Protein AF-G0NXK2-F1 (afdb_monomer)

Secondary structure (DSSP, 8-state):
----------------SSHHHHHHHHHHHHHHHHHHHHHHHHHHHHHHHHHHHHHHHHHHHHHHHHHHHHHHHHHHHHHHHHHHHHHHHHHHHHHHHHHHHHHHHHHHHHHHHHHHHHHHHHHHHHHHHHHHHHHHHHTHHHHHHHHHHHHHHHHHHHHHHHHHHHHHHHHHHHHHHT-HHHHHHHHHHHHHHHHHHHHHHHHHHHHHHHHHHHS---S-S--TT---HHHHHH-HHHHHHHHSS----TTTT----HHHHHHHHHHHHHHHHHHHTT-PPPP-----STTSS--S--------SHHHHHHHHHHHHHHHHHHHHHHHHHHHHHHHHHS-----HHHHHHHHHHH--

Sequence (357 aa):
MPPTENPNAPNRLNTGAPVTRQKEVENETKKIEAQLANMKSEHIRVAEEERRKTLGEETKHAHSRAEYQDQLARKRNEEELAMKARMQKESLRKQEESVKKQELLRKQTIEHELALKHKYELEKIEAETKARAKAARENRGVNLEQMKLHEEENRKTVIEKIKTSGELIGSGINQFLSDKTKIAAAVGGLTALAVGWYTAKRGTGLTARYIGARLGKSSLVRETSRITPLEVAKHPIKTFQMMTRQKKDPLAGVILSPALERRLRDIAITTSNTKRNNGLFRNVMLYGPPGAGKKKPVLLQKGTHELRCLREYLMLALEAIMHNHREMMVNYVKTVREQPRQIPQSSIDSAMERANT

Foldseek 3Di:
DDDDDDDDDDDDDDDPPPPPVVVVVVVVVVVVVVVVVVVVVVVVVVVVVVVVVVVVVVVVVVVVVVVVVVVVVVVVVVVVVVVVVVVVVVVVVVVVVVVVVVVVVVVVVVVVVVVVVVVVVVVVVVVVVVVVVVVCVVCVVVVVVVVVVVVVVVVVVVVVVCVVVVVVVVVVVVVCVVDPVNVVVVVVVVVCVVVVVVCVVPVVVVVVVVVVVVVDDDPPDCPVPDDDPVVCVVCVPVVVVVVPDDDDDPCPPPDDDPVVVVVVVVLVVVVVVCVVVVHDHDQDDDDDDPPNPRPDRPDPDDDDPPVVVVVVVVVVVVVVVVVVVVVVVVVVVVVCVVDVPPPDVVNVVVVVVVVVD

InterPro domains:
  IPR021911 ATPase family AAA domain-containing protein 3, N-terminal [PF12037] (20-222)

Radius of gyration: 65.06 Å; Cα contacts (8 Å, |Δi|>4): 33; chains: 1; bounding box: 120×77×195 Å

Organism: Caenorhabditis brenneri (NCBI:txid135651)

pLDDT: mean 77.83, std 16.38, range [31.47, 97.56]

Solvent-accessible surface area (backbone atoms only — not comparable to full-atom values): 20915 Å² total; per-residue (Å²): 131,84,84,81,89,86,88,83,85,82,90,86,85,94,75,95,78,71,65,66,66,56,54,49,53,52,52,49,50,51,49,51,50,51,51,51,51,52,52,50,53,50,51,51,51,53,53,50,51,50,50,51,52,52,51,53,51,51,51,50,52,50,47,54,52,50,53,50,51,51,54,51,51,51,51,52,52,50,50,52,51,51,50,51,51,50,54,50,51,53,51,49,52,53,48,53,51,51,50,52,52,52,51,50,51,52,49,52,51,51,52,50,52,50,52,50,50,52,52,53,52,49,53,50,50,51,52,49,50,52,49,50,55,50,50,54,61,72,44,44,63,60,51,51,51,51,51,50,53,51,51,54,49,50,52,51,53,51,51,48,52,49,50,56,50,49,50,55,48,49,53,49,48,52,59,41,71,73,32,68,68,55,46,52,50,49,54,50,49,54,51,51,49,53,51,50,51,52,46,53,74,59,42,53,65,54,52,53,48,53,52,52,62,72,70,68,66,82,83,87,62,87,67,87,81,66,90,45,74,72,52,44,72,75,37,52,67,63,48,50,58,58,69,70,49,78,84,71,66,92,60,73,88,63,93,64,58,75,70,58,45,51,53,53,50,51,52,51,51,50,52,51,49,31,59,75,70,68,51,82,78,75,86,62,86,83,83,77,66,93,85,75,78,70,87,65,88,60,72,71,70,90,77,65,67,66,68,43,51,54,50,51,53,54,47,51,52,51,49,51,53,52,47,54,54,49,50,52,51,51,50,54,52,48,54,48,63,77,51,59,81,78,74,56,65,69,63,53,51,55,50,52,55,63,70,76,105

Mean predicted aligned error: 21.79 Å

Structure (mmCIF, N/CA/C/O backbone):
data_AF-G0NXK2-F1
#
_entry.id   AF-G0NXK2-F1
#
loop_
_atom_site.group_PDB
_atom_site.id
_atom_site.type_symbol
_atom_site.label_atom_id
_atom_site.label_alt_id
_atom_site.label_comp_id
_atom_site.label_asym_id
_atom_site.label_entity_id
_atom_site.label_seq_id
_atom_site.pdbx_PDB_ins_code
_atom_site.Cartn_x
_atom_site.Cartn_y
_atom_site.Cartn_z
_atom_site.occupancy
_atom_site.B_iso_or_equiv
_atom_site.auth_seq_id
_atom_site.auth_comp_id
_atom_site.auth_asym_id
_atom_site.auth_atom_id
_atom_site.pdbx_PDB_model_num
ATOM 1 N N . MET A 1 1 ? 40.949 51.237 -106.654 1.00 37.03 1 MET A N 1
ATOM 2 C CA . MET A 1 1 ? 41.827 52.080 -107.490 1.00 37.03 1 MET A CA 1
ATOM 3 C C . MET A 1 1 ? 42.396 51.205 -108.595 1.00 37.03 1 MET A C 1
ATOM 5 O O . MET A 1 1 ? 42.866 50.122 -108.262 1.00 37.03 1 MET A O 1
ATOM 9 N N . PRO A 1 2 ? 42.295 51.615 -109.870 1.00 52.56 2 PRO A N 1
ATOM 10 C CA . PRO A 1 2 ? 43.088 51.030 -110.951 1.00 52.56 2 PRO A CA 1
ATOM 11 C C . PRO A 1 2 ? 44.573 51.392 -110.734 1.00 52.56 2 PRO A C 1
ATOM 13 O O . PRO A 1 2 ? 44.875 52.228 -109.877 1.00 52.56 2 PRO A O 1
ATOM 16 N N . PRO A 1 3 ? 45.500 50.752 -111.457 1.00 44.62 3 PRO A N 1
ATOM 17 C CA . PRO A 1 3 ? 46.064 51.440 -112.627 1.00 44.62 3 PRO A CA 1
ATOM 18 C C . PRO A 1 3 ? 46.175 50.485 -113.833 1.00 44.62 3 PRO A C 1
ATOM 20 O O . PRO A 1 3 ? 46.651 49.363 -113.708 1.00 44.62 3 PRO A O 1
ATOM 23 N N . THR A 1 4 ? 45.497 50.775 -114.946 1.00 37.34 4 THR A N 1
ATOM 24 C CA . THR A 1 4 ? 46.027 51.460 -116.149 1.00 37.34 4 THR A CA 1
ATOM 25 C C . THR A 1 4 ? 47.187 50.736 -116.841 1.00 37.34 4 THR A C 1
ATOM 27 O O . THR A 1 4 ? 48.336 50.820 -116.418 1.00 37.34 4 THR A O 1
ATOM 30 N N . GLU A 1 5 ? 46.819 50.045 -117.923 1.00 31.47 5 GLU A N 1
ATOM 31 C CA . GLU A 1 5 ? 47.413 50.089 -119.270 1.00 31.47 5 GLU A CA 1
ATOM 32 C C . GLU A 1 5 ? 48.832 50.662 -119.441 1.00 31.47 5 GLU A C 1
ATOM 34 O O . GLU A 1 5 ? 49.079 51.839 -119.189 1.00 31.47 5 GLU A O 1
ATOM 39 N N . ASN A 1 6 ? 49.704 49.867 -120.073 1.00 36.47 6 ASN A N 1
ATOM 40 C CA . ASN A 1 6 ? 50.589 50.348 -121.139 1.00 36.47 6 ASN A CA 1
ATOM 41 C C . ASN A 1 6 ? 50.958 49.178 -122.087 1.00 36.47 6 ASN A C 1
ATOM 43 O O . ASN A 1 6 ? 51.471 48.164 -121.604 1.00 36.47 6 ASN A O 1
ATOM 47 N N . PRO A 1 7 ? 50.675 49.266 -123.403 1.00 52.91 7 PRO A N 1
ATOM 48 C CA . PRO A 1 7 ? 50.921 48.199 -124.369 1.00 52.91 7 PRO A CA 1
ATOM 49 C C . PRO A 1 7 ? 52.250 48.392 -125.114 1.00 52.91 7 PRO A C 1
ATOM 51 O O . PRO A 1 7 ? 52.660 49.515 -125.379 1.00 52.91 7 PRO A O 1
ATOM 54 N N . ASN A 1 8 ? 52.887 47.297 -125.539 1.00 38.41 8 ASN A N 1
ATOM 55 C CA . ASN A 1 8 ? 53.615 47.259 -126.814 1.00 38.41 8 ASN A CA 1
ATOM 56 C C . ASN A 1 8 ? 54.016 45.825 -127.188 1.00 38.41 8 ASN A C 1
ATOM 58 O O . ASN A 1 8 ? 54.796 45.171 -126.501 1.00 38.41 8 ASN A O 1
ATOM 62 N N . ALA A 1 9 ? 53.477 45.356 -128.314 1.00 35.53 9 ALA A N 1
ATOM 63 C CA . ALA A 1 9 ? 54.001 44.227 -129.079 1.00 35.53 9 ALA A CA 1
ATOM 64 C C . ALA A 1 9 ? 55.231 44.704 -129.896 1.00 35.53 9 ALA A C 1
ATOM 66 O O . ALA A 1 9 ? 55.349 45.908 -130.131 1.00 35.53 9 ALA A O 1
ATOM 67 N N . PRO A 1 10 ? 56.131 43.817 -130.374 1.00 46.50 10 PRO A N 1
ATOM 68 C CA . PRO A 1 10 ? 55.784 43.021 -131.556 1.00 46.50 10 PRO A CA 1
ATOM 69 C C . PRO A 1 10 ? 56.353 41.585 -131.601 1.00 46.50 10 PRO A C 1
ATOM 71 O O . PRO A 1 10 ? 57.493 41.315 -131.247 1.00 46.50 10 PRO A O 1
ATOM 74 N N . ASN A 1 11 ? 55.524 40.683 -132.137 1.00 39.97 11 ASN A N 1
ATOM 75 C CA . ASN A 1 11 ? 55.835 39.651 -133.137 1.00 39.97 11 ASN A CA 1
ATOM 76 C C . ASN A 1 11 ? 57.282 39.117 -133.241 1.00 39.97 11 ASN A C 1
ATOM 78 O O . ASN A 1 11 ? 58.142 39.821 -133.766 1.00 39.97 11 ASN A O 1
ATOM 82 N N . ARG A 1 12 ? 57.468 37.799 -133.027 1.00 33.06 12 ARG A N 1
ATOM 83 C CA . ARG A 1 12 ? 57.788 36.812 -134.094 1.00 33.06 12 ARG A CA 1
ATOM 84 C C . ARG A 1 12 ? 58.209 35.428 -133.553 1.00 33.06 12 ARG A C 1
ATOM 86 O O . ARG A 1 12 ? 58.894 35.328 -132.548 1.00 33.06 12 ARG A O 1
ATOM 93 N N . LEU A 1 13 ? 57.894 34.412 -134.369 1.00 38.69 13 LEU A N 1
ATOM 94 C CA . LEU A 1 13 ? 58.573 33.111 -134.547 1.00 38.69 13 LEU A CA 1
ATOM 95 C C . LEU A 1 13 ? 58.092 31.885 -133.740 1.00 38.69 13 LEU A C 1
ATOM 97 O O . LEU A 1 13 ? 58.603 31.491 -132.702 1.00 38.69 13 LEU A O 1
ATOM 101 N N . ASN A 1 14 ? 57.126 31.234 -134.386 1.00 46.28 14 ASN A N 1
ATOM 102 C CA . ASN A 1 14 ? 56.832 29.806 -134.486 1.00 46.28 14 ASN A CA 1
ATOM 103 C C . ASN A 1 14 ? 58.011 28.826 -134.206 1.00 46.28 14 ASN A C 1
ATOM 105 O O . ASN A 1 14 ? 58.932 28.747 -135.014 1.00 46.28 14 ASN A O 1
ATOM 109 N N . THR A 1 15 ? 57.923 28.020 -133.134 1.00 43.69 15 THR A N 1
ATOM 110 C CA . THR A 1 15 ? 58.576 26.690 -132.972 1.00 43.69 15 THR A CA 1
ATOM 111 C C . THR A 1 15 ? 57.743 25.781 -132.038 1.00 43.69 15 THR A C 1
ATOM 113 O O . THR A 1 15 ? 58.045 25.573 -130.866 1.00 43.69 15 THR A O 1
ATOM 116 N N . GLY A 1 16 ? 56.630 25.237 -132.537 1.00 45.00 16 GLY A N 1
ATOM 117 C CA . GLY A 1 16 ? 55.654 24.457 -131.756 1.00 45.00 16 GLY A CA 1
ATOM 118 C C . GLY A 1 16 ? 55.967 22.969 -131.517 1.00 45.00 16 GLY A C 1
ATOM 119 O O . GLY A 1 16 ? 55.058 22.161 -131.669 1.00 45.00 16 GLY A O 1
ATOM 120 N N . ALA A 1 17 ? 57.194 22.573 -131.149 1.00 48.69 17 ALA A N 1
ATOM 121 C CA . ALA A 1 17 ? 57.543 21.141 -131.017 1.00 48.69 17 ALA A CA 1
ATOM 122 C C . ALA A 1 17 ? 58.190 20.626 -129.697 1.00 48.69 17 ALA A C 1
ATOM 124 O O . ALA A 1 17 ? 58.268 19.407 -129.560 1.00 48.69 17 ALA A O 1
ATOM 125 N N . PRO A 1 18 ? 58.584 21.441 -128.689 1.00 52.62 18 PRO A N 1
ATOM 126 C CA . PRO A 1 18 ? 58.989 20.906 -127.370 1.00 52.62 18 PRO A CA 1
ATOM 127 C C . PRO A 1 18 ? 57.962 21.086 -126.225 1.00 52.62 18 PRO A C 1
ATOM 129 O O . PRO A 1 18 ? 58.149 20.527 -125.147 1.00 52.62 18 PRO A O 1
ATOM 132 N N . VAL A 1 19 ? 56.860 21.819 -126.436 1.00 59.00 19 VAL A N 1
ATOM 133 C CA . VAL A 1 19 ? 55.900 22.204 -125.368 1.00 59.00 19 VAL A CA 1
ATOM 134 C C . VAL A 1 19 ? 54.871 21.106 -125.030 1.00 59.00 19 VAL A C 1
ATOM 136 O O . VAL A 1 19 ? 54.318 21.094 -123.932 1.00 59.00 19 VAL A O 1
ATOM 139 N N . THR A 1 20 ? 54.606 20.158 -125.933 1.00 61.50 20 THR A N 1
ATOM 140 C CA . THR A 1 20 ? 53.608 19.090 -125.715 1.00 61.50 20 THR A CA 1
ATOM 141 C C . THR A 1 20 ? 54.081 18.028 -124.719 1.00 61.50 20 THR A C 1
ATOM 143 O O . THR A 1 20 ? 53.329 17.680 -123.815 1.00 61.50 20 THR A O 1
ATOM 146 N N . ARG A 1 21 ? 55.352 17.606 -124.783 1.00 60.75 21 ARG A N 1
ATOM 147 C CA . ARG A 1 21 ? 55.914 16.590 -123.868 1.00 60.75 21 ARG A CA 1
ATOM 148 C C . ARG A 1 21 ? 56.052 17.073 -122.419 1.00 60.75 21 ARG A C 1
ATOM 150 O O . ARG A 1 21 ? 55.853 16.297 -121.495 1.00 60.75 21 ARG A O 1
ATOM 157 N N . GLN A 1 22 ? 56.356 18.356 -122.200 1.00 65.38 22 GLN A N 1
ATOM 158 C CA . GLN A 1 22 ? 56.448 18.926 -120.845 1.00 65.38 22 GLN A CA 1
ATOM 159 C C . GLN A 1 22 ? 55.077 18.987 -120.156 1.00 65.38 22 GLN A C 1
ATOM 161 O O . GLN A 1 22 ? 54.958 18.650 -118.981 1.00 65.38 22 GLN A O 1
ATOM 166 N N . LYS A 1 23 ? 54.020 19.331 -120.905 1.00 73.62 23 LYS A N 1
ATOM 167 C CA . LYS A 1 23 ? 52.641 19.349 -120.392 1.00 73.62 23 LYS A CA 1
ATOM 168 C C . LYS A 1 23 ? 52.096 17.952 -120.093 1.00 73.62 23 LYS A C 1
ATOM 170 O O . LYS A 1 23 ? 51.280 17.803 -119.189 1.00 73.62 23 LYS A O 1
ATOM 175 N N . GLU A 1 24 ? 52.523 16.934 -120.835 1.00 73.69 24 GLU A N 1
ATOM 176 C CA . GLU A 1 24 ? 52.161 15.538 -120.563 1.00 73.69 24 GLU A CA 1
ATOM 177 C C . GLU A 1 24 ? 52.773 15.052 -119.244 1.00 73.69 24 GLU A C 1
ATOM 179 O O . GLU A 1 24 ? 52.034 14.563 -118.391 1.00 73.69 24 GLU A O 1
ATOM 184 N N . VAL A 1 25 ? 54.067 15.308 -119.014 1.00 78.38 25 VAL A N 1
ATOM 185 C CA . VAL A 1 25 ? 54.742 14.983 -117.744 1.00 78.38 25 VAL A CA 1
ATOM 186 C C . VAL A 1 25 ? 54.114 15.737 -116.567 1.00 78.38 25 VAL A C 1
ATOM 188 O O . VAL A 1 25 ? 53.861 15.134 -115.531 1.00 78.38 25 VAL A O 1
ATOM 191 N N . GLU A 1 26 ? 53.780 17.022 -116.720 1.00 80.25 26 GLU A N 1
ATOM 192 C CA . GLU A 1 26 ? 53.076 17.786 -115.675 1.00 80.25 26 GLU A CA 1
ATOM 193 C C . GLU A 1 26 ? 51.661 17.263 -115.382 1.00 80.25 26 GLU A C 1
ATOM 195 O O . GLU A 1 26 ? 51.186 17.316 -114.247 1.00 80.25 26 GLU A O 1
ATOM 200 N N . ASN A 1 27 ? 50.949 16.776 -116.398 1.00 82.75 27 ASN A N 1
ATOM 201 C CA . ASN A 1 27 ? 49.635 16.172 -116.200 1.00 82.75 27 ASN A CA 1
ATOM 202 C C . ASN A 1 27 ? 49.748 14.806 -115.513 1.00 82.75 27 ASN A C 1
ATOM 204 O O . ASN A 1 27 ? 48.880 14.456 -114.715 1.00 82.75 27 ASN A O 1
ATOM 208 N N . GLU A 1 28 ? 50.799 14.038 -115.795 1.00 82.06 28 GLU A N 1
ATOM 209 C CA . GLU A 1 28 ? 51.092 12.776 -115.113 1.00 82.06 28 GLU A CA 1
ATOM 210 C C . GLU A 1 28 ? 51.528 12.995 -113.660 1.00 82.06 28 GLU A C 1
ATOM 212 O O . GLU A 1 28 ? 50.998 12.326 -112.774 1.00 82.06 28 GLU A O 1
ATOM 217 N N . THR A 1 29 ? 52.383 13.981 -113.370 1.00 82.56 29 THR A N 1
ATOM 218 C CA . THR A 1 29 ? 52.763 14.317 -111.987 1.00 82.56 29 THR A CA 1
ATOM 219 C C . THR A 1 29 ? 51.567 14.805 -111.180 1.00 82.56 29 THR A C 1
ATOM 221 O O . THR A 1 29 ? 51.353 14.312 -110.079 1.00 82.56 29 THR A O 1
ATOM 224 N N . LYS A 1 30 ? 50.708 15.668 -111.739 1.00 85.00 30 LYS A N 1
ATOM 225 C CA . LYS A 1 30 ? 49.465 16.101 -111.073 1.00 85.00 30 LYS A CA 1
ATOM 226 C C . LYS A 1 30 ? 48.495 14.947 -110.831 1.00 85.00 30 LYS A C 1
ATOM 228 O O . LYS A 1 30 ? 47.827 14.916 -109.800 1.00 85.00 30 LYS A O 1
ATOM 233 N N . LYS A 1 31 ? 48.411 13.981 -111.753 1.00 85.88 31 LYS A N 1
ATOM 234 C CA . LYS A 1 31 ? 47.615 12.758 -111.552 1.00 85.88 31 LYS A CA 1
ATOM 235 C C . LYS A 1 31 ? 48.188 11.904 -110.422 1.00 85.88 31 LYS A C 1
ATOM 237 O O . LYS A 1 31 ? 47.417 11.439 -109.588 1.00 85.88 31 LYS A O 1
ATOM 242 N N . ILE A 1 32 ? 49.508 11.740 -110.362 1.00 86.06 32 ILE A N 1
ATOM 243 C CA . ILE A 1 32 ? 50.194 11.004 -109.291 1.00 86.06 32 ILE A CA 1
ATOM 244 C C . ILE A 1 32 ? 50.035 11.727 -107.946 1.00 86.06 32 ILE A C 1
ATOM 246 O O . ILE A 1 32 ? 49.752 11.087 -106.938 1.00 86.06 32 ILE A O 1
ATOM 250 N N . GLU A 1 33 ? 50.140 13.054 -107.913 1.00 86.69 33 GLU A N 1
ATOM 251 C CA . GLU A 1 33 ? 49.933 13.866 -106.711 1.00 86.69 33 GLU A CA 1
ATOM 252 C C . GLU A 1 33 ? 48.485 13.803 -106.217 1.00 86.69 33 GLU A C 1
ATOM 254 O O . GLU A 1 33 ? 48.257 13.631 -105.021 1.00 86.69 33 GLU A O 1
ATOM 259 N N . ALA A 1 34 ? 47.501 13.867 -107.119 1.00 86.88 34 ALA A N 1
ATOM 260 C CA . ALA A 1 34 ? 46.092 13.689 -106.777 1.00 86.88 34 ALA A CA 1
ATOM 261 C C . ALA A 1 34 ? 45.805 12.268 -106.264 1.00 86.88 34 ALA A C 1
ATOM 263 O O . ALA A 1 34 ? 45.087 12.098 -105.278 1.00 86.88 34 ALA A O 1
ATOM 264 N N . GLN A 1 35 ? 46.406 11.244 -106.879 1.00 88.19 35 GLN A N 1
ATOM 265 C CA . GLN A 1 35 ? 46.332 9.867 -106.387 1.00 88.19 35 GLN A CA 1
ATOM 266 C C . GLN A 1 35 ? 46.979 9.732 -105.003 1.00 88.19 35 GLN A C 1
ATOM 268 O O . GLN A 1 35 ? 46.390 9.120 -104.117 1.00 88.19 35 GLN A O 1
ATOM 273 N N . LEU A 1 36 ? 48.134 10.358 -104.769 1.00 86.00 36 LEU A N 1
ATOM 274 C CA . LEU A 1 36 ? 48.814 10.348 -103.475 1.00 86.00 36 LEU A CA 1
ATOM 275 C C . LEU A 1 36 ? 48.014 11.096 -102.398 1.00 86.00 36 LEU A C 1
ATOM 277 O O . LEU A 1 36 ? 47.961 10.645 -101.256 1.00 86.00 36 LEU A O 1
ATOM 281 N N . ALA A 1 37 ? 47.378 12.218 -102.743 1.00 86.81 37 ALA A N 1
ATOM 282 C CA . ALA A 1 37 ? 46.514 12.973 -101.839 1.00 86.81 37 ALA A CA 1
ATOM 283 C C . ALA A 1 37 ? 45.261 12.173 -101.451 1.00 86.81 37 ALA A C 1
ATOM 285 O O . ALA A 1 37 ? 44.931 12.110 -100.268 1.00 86.81 37 ALA A O 1
ATOM 286 N N . ASN A 1 38 ? 44.627 11.496 -102.414 1.00 87.94 38 ASN A N 1
ATOM 287 C CA . ASN A 1 38 ? 43.482 10.616 -102.162 1.00 87.94 38 ASN A CA 1
ATOM 288 C C . ASN A 1 38 ? 43.872 9.375 -101.340 1.00 87.94 38 ASN A C 1
ATOM 290 O O . ASN A 1 38 ? 43.157 8.986 -100.425 1.00 87.94 38 ASN A O 1
ATOM 294 N N . MET A 1 39 ? 45.038 8.777 -101.599 1.00 88.31 39 MET A N 1
ATOM 295 C CA . MET A 1 39 ? 45.545 7.667 -100.781 1.00 88.31 39 MET A CA 1
ATOM 296 C C . MET A 1 39 ? 45.850 8.107 -99.344 1.00 88.31 39 MET A C 1
ATOM 298 O O . MET A 1 39 ? 45.582 7.368 -98.400 1.00 88.31 39 MET A O 1
ATOM 302 N N . LYS A 1 40 ? 46.376 9.325 -99.154 1.00 90.62 40 LYS A N 1
ATOM 303 C CA . LYS A 1 40 ? 46.610 9.899 -97.821 1.00 90.62 40 LYS A CA 1
ATOM 304 C C . LYS A 1 40 ? 45.304 10.206 -97.087 1.00 90.62 40 LYS A C 1
ATOM 306 O O . LYS A 1 40 ? 45.229 9.931 -95.893 1.00 90.62 40 LYS A O 1
ATOM 311 N N . SER A 1 41 ? 44.289 10.751 -97.760 1.00 86.06 41 SER A N 1
ATOM 312 C CA . SER A 1 41 ? 42.996 11.041 -97.126 1.00 86.06 41 SER A CA 1
ATOM 313 C C . SER A 1 41 ? 42.265 9.762 -96.712 1.00 86.06 41 SER A C 1
ATOM 315 O O . SER A 1 41 ? 41.757 9.695 -95.593 1.00 86.06 41 SER A O 1
ATOM 317 N N . GLU A 1 42 ? 42.287 8.724 -97.551 1.00 87.75 42 GLU A N 1
ATOM 318 C CA . GLU A 1 42 ? 41.729 7.412 -97.212 1.00 87.75 42 GLU A CA 1
ATOM 319 C C . GLU A 1 42 ? 42.510 6.742 -96.072 1.00 87.75 42 GLU A C 1
ATOM 321 O O . GLU A 1 42 ? 41.901 6.254 -95.125 1.00 87.75 42 GLU A O 1
ATOM 326 N N . HIS A 1 43 ? 43.847 6.807 -96.067 1.00 89.75 43 HIS A N 1
ATOM 327 C CA . HIS A 1 43 ? 44.648 6.292 -94.950 1.00 89.75 43 HIS A CA 1
ATOM 328 C C . HIS A 1 43 ? 44.344 7.018 -93.627 1.00 89.75 43 HIS A C 1
ATOM 330 O O . HIS A 1 43 ? 44.283 6.383 -92.576 1.00 89.75 43 HIS A O 1
ATOM 336 N N . ILE A 1 44 ? 44.144 8.341 -93.648 1.00 89.75 44 ILE A N 1
ATOM 337 C CA . ILE A 1 44 ? 43.765 9.109 -92.449 1.00 89.75 44 ILE A CA 1
ATOM 338 C C . ILE A 1 44 ? 42.368 8.701 -91.973 1.00 89.75 44 ILE A C 1
ATOM 340 O O . ILE A 1 44 ? 42.195 8.450 -90.783 1.00 89.75 44 ILE A O 1
ATOM 344 N N . ARG A 1 45 ? 41.392 8.568 -92.881 1.00 90.12 45 ARG A N 1
ATOM 345 C CA . ARG A 1 45 ? 40.036 8.112 -92.536 1.00 90.12 45 ARG A CA 1
ATOM 346 C C . ARG A 1 45 ? 40.035 6.715 -91.928 1.00 90.12 45 ARG A C 1
ATOM 348 O O . ARG A 1 45 ? 39.450 6.530 -90.866 1.00 90.12 45 ARG A O 1
ATOM 355 N N . VAL A 1 46 ? 40.715 5.755 -92.556 1.00 89.62 46 VAL A N 1
ATOM 356 C CA . VAL A 1 46 ? 40.814 4.378 -92.049 1.00 89.62 46 VAL A CA 1
ATOM 357 C C . VAL A 1 46 ? 41.509 4.357 -90.685 1.00 89.62 46 VAL A C 1
ATOM 359 O O . VAL A 1 46 ? 40.990 3.751 -89.752 1.00 89.62 46 VAL A O 1
ATOM 362 N N . ALA A 1 47 ? 42.608 5.100 -90.513 1.00 90.12 47 ALA A N 1
ATOM 363 C CA . ALA A 1 47 ? 43.300 5.197 -89.228 1.00 90.12 47 ALA A CA 1
ATOM 364 C C . ALA A 1 47 ? 42.444 5.862 -88.129 1.00 90.12 47 ALA A C 1
ATOM 366 O O . ALA A 1 47 ? 42.513 5.468 -86.964 1.00 90.12 47 ALA A O 1
ATOM 367 N N . GLU A 1 48 ? 41.629 6.868 -88.460 1.00 87.94 48 GLU A N 1
ATOM 368 C CA . GLU A 1 48 ? 40.685 7.478 -87.516 1.00 87.94 48 GLU A CA 1
ATOM 369 C C . GLU A 1 48 ? 39.532 6.539 -87.156 1.00 87.94 48 GLU A C 1
ATOM 371 O O . GLU A 1 48 ? 39.128 6.483 -85.993 1.00 87.94 48 GLU A O 1
ATOM 376 N N . GLU A 1 49 ? 39.008 5.786 -88.121 1.00 88.19 49 GLU A N 1
ATOM 377 C CA . GLU A 1 49 ? 37.966 4.788 -87.883 1.00 88.19 49 GLU A CA 1
ATOM 378 C C . GLU A 1 49 ? 38.473 3.638 -87.008 1.00 88.19 49 GLU A C 1
ATOM 380 O O . GLU A 1 49 ? 37.778 3.227 -86.077 1.00 88.19 49 GLU A O 1
ATOM 385 N N . GLU A 1 50 ? 39.694 3.158 -87.241 1.00 87.94 50 GLU A N 1
ATOM 386 C CA . GLU A 1 50 ? 40.346 2.166 -86.385 1.00 87.94 50 GLU A CA 1
ATOM 387 C C . GLU A 1 50 ? 40.570 2.709 -84.974 1.00 87.94 50 GLU A C 1
ATOM 389 O O . GLU A 1 50 ? 40.170 2.060 -84.011 1.00 87.94 50 GLU A O 1
ATOM 394 N N . ARG A 1 51 ? 41.081 3.940 -84.831 1.00 89.00 51 ARG A N 1
ATOM 395 C CA . ARG A 1 51 ? 41.222 4.593 -83.517 1.00 89.00 51 ARG A CA 1
ATOM 396 C C . ARG A 1 51 ? 39.890 4.755 -82.793 1.00 89.00 51 ARG A C 1
ATOM 398 O O . ARG A 1 51 ? 39.828 4.589 -81.581 1.00 89.00 51 ARG A O 1
ATOM 405 N N . ARG A 1 52 ? 38.805 5.075 -83.502 1.00 89.44 52 ARG A N 1
ATOM 406 C CA . ARG A 1 52 ? 37.465 5.155 -82.893 1.00 89.44 52 ARG A CA 1
ATOM 407 C C . ARG A 1 52 ? 36.984 3.788 -82.420 1.00 89.44 52 ARG A C 1
ATOM 409 O O . ARG A 1 52 ? 36.383 3.705 -81.350 1.00 89.44 52 ARG A O 1
ATOM 416 N N . LYS A 1 53 ? 37.254 2.727 -83.185 1.00 92.38 53 LYS A N 1
ATOM 417 C CA . LYS A 1 53 ? 36.923 1.351 -82.791 1.00 92.38 53 LYS A CA 1
ATOM 418 C C . LYS A 1 53 ? 37.730 0.917 -81.565 1.00 92.38 53 LYS A C 1
ATOM 420 O O . LYS A 1 53 ? 37.120 0.459 -80.603 1.00 92.38 53 LYS A O 1
ATOM 425 N N . THR A 1 54 ? 39.044 1.156 -81.536 1.00 91.69 54 THR A N 1
ATOM 426 C CA . THR A 1 54 ? 39.888 0.817 -80.377 1.00 91.69 54 THR A CA 1
ATOM 427 C C . THR A 1 54 ? 39.501 1.622 -79.139 1.00 91.69 54 THR A C 1
ATOM 429 O O . THR A 1 54 ? 39.330 1.041 -78.074 1.00 91.69 54 THR A O 1
ATOM 432 N N . LEU A 1 55 ? 39.243 2.929 -79.271 1.00 92.00 55 LEU A N 1
ATOM 433 C CA . LEU A 1 55 ? 38.742 3.760 -78.166 1.00 92.00 55 LEU A CA 1
ATOM 434 C C . LEU A 1 55 ? 37.380 3.268 -77.650 1.00 92.00 55 LEU A C 1
ATOM 436 O O . LEU A 1 55 ? 37.116 3.285 -76.446 1.00 92.00 55 LEU A O 1
ATOM 440 N N . GLY A 1 56 ? 36.504 2.798 -78.541 1.00 92.94 56 GLY A N 1
ATOM 441 C CA . GLY A 1 56 ? 35.221 2.202 -78.169 1.00 92.94 56 GLY A CA 1
ATOM 442 C C . GLY A 1 56 ? 35.368 0.903 -77.369 1.00 92.94 56 GLY A C 1
ATOM 443 O O . GLY A 1 56 ? 34.617 0.668 -76.425 1.00 92.94 56 GLY A O 1
ATOM 444 N N . GLU A 1 57 ? 36.336 0.058 -77.710 1.00 93.19 57 GLU A N 1
ATOM 445 C CA . GLU A 1 57 ? 36.621 -1.174 -76.964 1.00 93.19 57 GLU A CA 1
ATOM 446 C C . GLU A 1 57 ? 37.331 -0.886 -75.638 1.00 93.19 57 GLU A C 1
ATOM 448 O O . GLU A 1 57 ? 36.948 -1.427 -74.601 1.00 93.19 57 GLU A O 1
ATOM 453 N N . GLU A 1 58 ? 38.297 0.030 -75.629 1.00 91.94 58 GLU A N 1
ATOM 454 C CA . GLU A 1 58 ? 38.996 0.464 -74.420 1.00 91.94 58 GLU A CA 1
ATOM 455 C C . GLU A 1 58 ? 38.042 1.080 -73.396 1.00 91.94 58 GLU A C 1
ATOM 457 O O . GLU A 1 58 ? 38.112 0.739 -72.216 1.00 91.94 58 GLU A O 1
ATOM 462 N N . THR A 1 59 ? 37.107 1.930 -73.828 1.00 92.69 59 THR A N 1
ATOM 463 C CA . THR A 1 59 ? 36.090 2.516 -72.938 1.00 92.69 59 THR A CA 1
ATOM 464 C C . THR A 1 59 ? 35.138 1.462 -72.383 1.00 92.69 59 THR A C 1
ATOM 466 O O . THR A 1 59 ? 34.849 1.491 -71.187 1.00 92.69 59 THR A O 1
ATOM 469 N N . LYS A 1 60 ? 34.710 0.482 -73.193 1.00 94.88 60 LYS A N 1
ATOM 470 C CA . LYS A 1 60 ? 33.919 -0.664 -72.711 1.00 94.88 60 LYS A CA 1
ATOM 471 C C . LYS A 1 60 ? 34.690 -1.477 -71.675 1.00 94.88 60 LYS A C 1
ATOM 473 O O . LYS A 1 60 ? 34.162 -1.753 -70.602 1.00 94.88 60 LYS A O 1
ATOM 478 N N . HIS A 1 61 ? 35.951 -1.812 -71.948 1.00 92.94 61 HIS A N 1
ATOM 479 C CA . HIS A 1 61 ? 36.794 -2.543 -71.005 1.00 92.94 61 HIS A CA 1
ATOM 480 C C . HIS A 1 61 ? 37.056 -1.750 -69.723 1.00 92.94 61 HIS A C 1
ATOM 482 O O . HIS A 1 61 ? 37.022 -2.327 -68.637 1.00 92.94 61 HIS A O 1
ATOM 488 N N . ALA A 1 62 ? 37.304 -0.445 -69.825 1.00 94.88 62 ALA A N 1
ATOM 489 C CA . ALA A 1 62 ? 37.482 0.431 -68.674 1.00 94.88 62 ALA A CA 1
ATOM 490 C C . ALA A 1 62 ? 36.203 0.505 -67.831 1.00 94.88 62 ALA A C 1
ATOM 492 O O . ALA A 1 62 ? 36.274 0.378 -66.610 1.00 94.88 62 ALA A O 1
ATOM 493 N N . HIS A 1 63 ? 35.040 0.623 -68.474 1.00 94.88 63 HIS A N 1
ATOM 494 C CA . HIS A 1 63 ? 33.747 0.641 -67.801 1.00 94.88 63 HIS A CA 1
ATOM 495 C C . HIS A 1 63 ? 33.463 -0.679 -67.075 1.00 94.88 63 HIS A C 1
ATOM 497 O O . HIS A 1 63 ? 33.211 -0.663 -65.874 1.00 94.88 63 HIS A O 1
ATOM 503 N N . SER A 1 64 ? 33.622 -1.830 -67.742 1.00 94.62 64 SER A N 1
ATOM 504 C CA . SER A 1 64 ? 33.434 -3.140 -67.101 1.00 94.62 64 SER A CA 1
ATOM 505 C C . SER A 1 64 ? 34.402 -3.373 -65.936 1.00 94.62 64 SER A C 1
ATOM 507 O O . SER A 1 64 ? 34.018 -3.952 -64.922 1.00 94.62 64 SER A O 1
ATOM 509 N N . ARG A 1 65 ? 35.656 -2.902 -66.037 1.00 95.50 65 ARG A N 1
ATOM 510 C CA . ARG A 1 65 ? 36.608 -2.952 -64.914 1.00 95.50 65 ARG A CA 1
ATOM 511 C C . ARG A 1 65 ? 36.153 -2.068 -63.754 1.00 95.50 65 ARG A C 1
ATOM 513 O O . ARG A 1 65 ? 36.244 -2.509 -62.612 1.00 95.50 65 ARG A O 1
ATOM 520 N N . ALA A 1 66 ? 35.667 -0.859 -64.034 1.00 95.38 66 ALA A N 1
ATOM 521 C CA . ALA A 1 66 ? 35.177 0.063 -63.013 1.00 95.38 66 ALA A CA 1
ATOM 522 C C . ALA A 1 66 ? 33.941 -0.494 -62.288 1.00 95.38 66 ALA A C 1
ATOM 524 O O . ALA A 1 66 ? 33.911 -0.504 -61.059 1.00 95.38 66 ALA A O 1
ATOM 525 N N . GLU A 1 67 ? 32.966 -1.041 -63.020 1.00 95.50 67 GLU A N 1
ATOM 526 C CA . GLU A 1 67 ? 31.786 -1.684 -62.427 1.00 95.50 67 GLU A CA 1
ATOM 527 C C . GLU A 1 67 ? 32.162 -2.902 -61.580 1.00 95.50 67 GLU A C 1
ATOM 529 O O . GLU A 1 67 ? 31.664 -3.067 -60.468 1.00 95.50 67 GLU A O 1
ATOM 534 N N . TYR A 1 68 ? 33.077 -3.746 -62.067 1.00 95.38 68 TYR A N 1
ATOM 535 C CA . TYR A 1 68 ? 33.544 -4.904 -61.309 1.00 95.38 68 TYR A CA 1
ATOM 536 C C . TYR A 1 68 ? 34.274 -4.492 -60.024 1.00 95.38 68 TYR A C 1
ATOM 538 O O . TYR A 1 68 ? 34.080 -5.101 -58.970 1.00 95.38 68 TYR A O 1
ATOM 546 N N . GLN A 1 69 ? 35.082 -3.430 -60.080 1.00 94.31 69 GLN A N 1
ATOM 547 C CA . GLN A 1 69 ? 35.732 -2.867 -58.898 1.00 94.31 69 GLN A CA 1
ATOM 548 C C . GLN A 1 69 ? 34.719 -2.303 -57.895 1.00 94.31 69 GLN A C 1
ATOM 550 O O . GLN A 1 69 ? 34.872 -2.561 -56.700 1.00 94.31 69 GLN A O 1
ATOM 555 N N . ASP A 1 70 ? 33.671 -1.609 -58.353 1.00 95.88 70 ASP A N 1
ATOM 556 C CA . ASP A 1 70 ? 32.599 -1.110 -57.482 1.00 95.88 70 ASP A CA 1
ATOM 557 C C . ASP A 1 70 ? 31.821 -2.266 -56.834 1.00 95.88 70 ASP A C 1
ATOM 559 O O . ASP A 1 70 ? 31.613 -2.285 -55.621 1.00 95.88 70 ASP A O 1
ATOM 563 N N . GLN A 1 71 ? 31.477 -3.304 -57.603 1.00 95.31 71 GLN A N 1
ATOM 564 C CA . GLN A 1 71 ? 30.824 -4.502 -57.066 1.00 95.31 71 GLN A CA 1
ATOM 565 C C . GLN A 1 71 ? 31.684 -5.206 -56.011 1.00 95.31 71 GLN A C 1
ATOM 567 O O . GLN A 1 71 ? 31.170 -5.615 -54.970 1.00 95.31 71 GLN A O 1
ATOM 572 N N . LEU A 1 72 ? 32.992 -5.337 -56.245 1.00 95.69 72 LEU A N 1
ATOM 573 C CA . LEU A 1 72 ? 33.910 -5.893 -55.251 1.00 95.69 72 LEU A CA 1
ATOM 574 C C . LEU A 1 72 ? 34.008 -5.007 -54.007 1.00 95.69 72 LEU A C 1
ATOM 576 O O . LEU A 1 72 ? 34.042 -5.534 -52.898 1.00 95.69 72 LEU A O 1
ATOM 580 N N . ALA A 1 73 ? 34.043 -3.683 -54.167 1.00 94.81 73 ALA A N 1
ATOM 581 C CA . ALA A 1 73 ? 34.073 -2.753 -53.043 1.00 94.81 73 ALA A CA 1
ATOM 582 C C . ALA A 1 73 ? 32.803 -2.869 -52.187 1.00 94.81 73 ALA A C 1
ATOM 584 O O . ALA A 1 73 ? 32.900 -2.980 -50.966 1.00 94.81 73 ALA A O 1
ATOM 585 N N . ARG A 1 74 ? 31.623 -2.945 -52.817 1.00 95.19 74 ARG A N 1
ATOM 586 C CA . ARG A 1 74 ? 30.350 -3.183 -52.120 1.00 95.19 74 ARG A CA 1
ATOM 587 C C . ARG A 1 74 ? 30.354 -4.514 -51.379 1.00 95.19 74 ARG A C 1
ATOM 589 O O . ARG A 1 74 ? 30.062 -4.520 -50.190 1.00 95.19 74 ARG A O 1
ATOM 596 N N . LYS A 1 75 ? 30.778 -5.605 -52.030 1.00 95.88 75 LYS A N 1
ATOM 597 C CA . LYS A 1 75 ? 30.872 -6.928 -51.389 1.00 95.88 75 LYS A CA 1
ATOM 598 C C . LYS A 1 75 ? 31.804 -6.924 -50.177 1.00 95.88 75 LYS A C 1
ATOM 600 O O . LYS A 1 75 ? 31.421 -7.430 -49.132 1.00 95.88 75 LYS A O 1
ATOM 605 N N . ARG A 1 76 ? 32.987 -6.303 -50.269 1.00 95.50 76 ARG A N 1
ATOM 606 C CA . ARG A 1 76 ? 33.908 -6.180 -49.121 1.00 95.50 76 ARG A CA 1
ATOM 607 C C . ARG A 1 76 ? 33.287 -5.386 -47.975 1.00 95.50 76 ARG A C 1
ATOM 609 O O . ARG A 1 76 ? 33.379 -5.808 -46.828 1.00 95.50 76 ARG A O 1
ATOM 616 N N . ASN A 1 77 ? 32.639 -4.264 -48.285 1.00 94.56 77 ASN A N 1
ATOM 617 C CA . ASN A 1 77 ? 31.991 -3.430 -47.275 1.00 94.56 77 ASN A CA 1
ATOM 618 C C . ASN A 1 77 ? 30.821 -4.169 -46.606 1.00 94.56 77 ASN A C 1
ATOM 620 O O . ASN A 1 77 ? 30.662 -4.101 -45.389 1.00 94.56 77 ASN A O 1
ATOM 624 N N . GLU A 1 78 ? 30.020 -4.901 -47.382 1.00 95.69 78 GLU A N 1
ATOM 625 C CA . GLU A 1 78 ? 28.933 -5.743 -46.876 1.00 95.69 78 GLU A CA 1
ATOM 626 C C . GLU A 1 78 ? 29.459 -6.871 -45.983 1.00 95.69 78 GLU A C 1
ATOM 628 O O . GLU A 1 78 ? 28.923 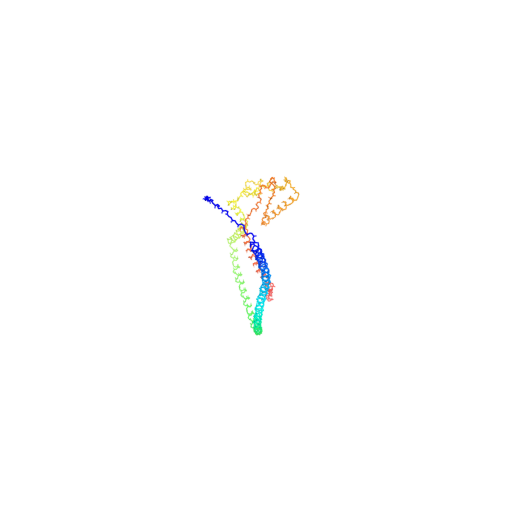-7.088 -44.897 1.00 95.69 78 GLU A O 1
ATOM 633 N N . GLU A 1 79 ? 30.529 -7.557 -46.390 1.00 96.00 79 GLU A N 1
ATOM 634 C CA . GLU A 1 79 ? 31.174 -8.606 -45.594 1.00 96.00 79 GLU A CA 1
ATOM 635 C C . GLU A 1 79 ? 31.778 -8.053 -44.297 1.00 96.00 79 GLU A C 1
ATOM 637 O O . GLU A 1 79 ? 31.605 -8.658 -43.237 1.00 96.00 79 GLU A O 1
ATOM 642 N N . GLU A 1 80 ? 32.421 -6.883 -44.340 1.00 94.62 80 GLU A N 1
ATOM 643 C CA . GLU A 1 80 ? 32.967 -6.222 -43.153 1.00 94.62 80 GLU A CA 1
ATOM 644 C C . GLU A 1 80 ? 31.851 -5.813 -42.179 1.00 94.62 80 GLU A C 1
ATOM 646 O O . GLU A 1 80 ? 31.948 -6.059 -40.972 1.00 94.62 80 GLU A O 1
ATOM 651 N N . LEU A 1 81 ? 30.757 -5.238 -42.689 1.00 95.25 81 LEU A N 1
ATOM 652 C CA . LEU A 1 81 ? 29.585 -4.891 -41.883 1.00 95.25 81 LEU A CA 1
ATOM 653 C C . LEU A 1 81 ? 28.911 -6.137 -41.303 1.00 95.25 81 LEU A C 1
ATOM 655 O O . LEU A 1 81 ? 28.569 -6.151 -40.120 1.00 95.25 81 LEU A O 1
ATOM 659 N N . ALA A 1 82 ? 28.761 -7.201 -42.092 1.00 96.38 82 ALA A N 1
ATOM 660 C CA . ALA A 1 82 ? 28.191 -8.464 -41.637 1.00 96.38 82 ALA A CA 1
ATOM 661 C C . ALA A 1 82 ? 29.068 -9.126 -40.564 1.00 96.38 82 ALA A C 1
ATOM 663 O O . ALA A 1 82 ? 28.546 -9.634 -39.568 1.00 96.38 82 ALA A O 1
ATOM 664 N N . MET A 1 83 ? 30.394 -9.087 -40.720 1.00 94.50 83 MET A N 1
ATOM 665 C CA . MET A 1 83 ? 31.340 -9.571 -39.715 1.00 94.50 83 MET A CA 1
ATOM 666 C C . MET A 1 83 ? 31.230 -8.750 -38.424 1.00 94.50 83 MET A C 1
ATOM 668 O O . MET A 1 83 ? 31.060 -9.331 -37.351 1.00 94.50 83 MET A O 1
ATOM 672 N N . LYS A 1 84 ? 31.237 -7.413 -38.512 1.00 93.94 84 LYS A N 1
ATOM 673 C CA . LYS A 1 84 ? 31.045 -6.517 -37.357 1.00 93.94 84 LYS A CA 1
ATOM 674 C C . LYS A 1 84 ? 29.715 -6.782 -36.652 1.00 93.94 84 LYS A C 1
ATOM 676 O O . LYS A 1 84 ? 29.691 -6.891 -35.427 1.00 93.94 84 LYS A O 1
ATOM 681 N N . ALA A 1 85 ? 28.633 -6.968 -37.406 1.00 95.75 85 ALA A N 1
ATOM 682 C CA . ALA A 1 85 ? 27.319 -7.290 -36.860 1.00 95.75 85 ALA A CA 1
ATOM 683 C C . ALA A 1 85 ? 27.304 -8.648 -36.137 1.00 95.75 85 ALA A C 1
ATOM 685 O O . ALA A 1 85 ? 26.732 -8.760 -35.051 1.00 95.75 85 ALA A O 1
ATOM 686 N N . ARG A 1 86 ? 27.966 -9.681 -36.684 1.00 95.81 86 ARG A N 1
ATOM 687 C CA . ARG A 1 86 ? 28.119 -10.986 -36.012 1.00 95.81 86 ARG A CA 1
ATOM 688 C C . ARG A 1 86 ? 28.913 -10.859 -34.712 1.00 95.81 86 ARG A C 1
ATOM 690 O O . ARG A 1 86 ? 28.446 -11.336 -33.682 1.00 95.81 86 ARG A O 1
ATOM 697 N N . MET A 1 87 ? 30.043 -10.152 -34.737 1.00 94.94 87 MET A N 1
ATOM 698 C CA . MET A 1 87 ? 30.883 -9.917 -33.555 1.00 94.94 87 MET A CA 1
ATOM 699 C C . MET A 1 87 ? 30.148 -9.138 -32.458 1.00 94.94 87 MET A C 1
ATOM 701 O O . MET A 1 87 ? 30.232 -9.487 -31.277 1.00 94.94 87 MET A O 1
ATOM 705 N N . GLN A 1 88 ? 29.381 -8.110 -32.830 1.00 94.19 88 GLN A N 1
ATOM 706 C CA . GLN A 1 88 ? 28.528 -7.374 -31.895 1.00 94.19 88 GLN A CA 1
ATOM 707 C C . GLN A 1 88 ? 27.435 -8.274 -31.316 1.00 94.19 88 GLN A C 1
ATOM 709 O O . GLN A 1 88 ? 27.245 -8.296 -30.102 1.00 94.19 88 GLN A O 1
ATOM 714 N N . LYS A 1 89 ? 26.760 -9.070 -32.154 1.00 96.00 89 LYS A N 1
ATOM 715 C CA . LYS A 1 89 ? 25.719 -10.002 -31.705 1.00 96.00 89 LYS A CA 1
ATOM 716 C C . LYS A 1 89 ? 26.265 -11.047 -30.734 1.00 96.00 89 LYS A C 1
ATOM 718 O O . LYS A 1 89 ? 25.627 -11.319 -29.723 1.00 96.00 89 LYS A O 1
ATOM 723 N N . GLU A 1 90 ? 27.435 -11.621 -30.998 1.00 94.38 90 GLU A N 1
ATOM 724 C CA . GLU A 1 90 ? 28.081 -12.554 -30.068 1.00 94.38 90 GLU A CA 1
ATOM 725 C C . GLU A 1 90 ? 28.480 -11.883 -28.753 1.00 94.38 90 GLU A C 1
ATOM 727 O O . GLU A 1 90 ? 28.288 -12.465 -27.685 1.00 94.38 90 GLU A O 1
ATOM 732 N N . SER A 1 91 ? 28.984 -10.649 -28.813 1.00 94.00 91 SER A N 1
ATOM 733 C CA . SER A 1 91 ? 29.334 -9.880 -27.615 1.00 94.00 91 SER A CA 1
ATOM 734 C C . SER A 1 91 ? 28.101 -9.586 -26.758 1.00 94.00 91 SER A C 1
ATOM 736 O O . SER A 1 91 ? 28.138 -9.799 -25.548 1.00 94.00 91 SER A O 1
ATOM 738 N N . LEU A 1 92 ? 26.987 -9.190 -27.383 1.00 94.94 92 LEU A N 1
ATOM 739 C CA . LEU A 1 92 ? 25.704 -8.989 -26.706 1.00 94.94 92 LEU A CA 1
ATOM 740 C C . LEU A 1 92 ? 25.176 -10.291 -26.097 1.00 94.94 92 LEU A C 1
ATOM 742 O O . LEU A 1 92 ? 24.787 -10.294 -24.935 1.00 94.94 92 LEU A O 1
ATOM 746 N N . ARG A 1 93 ? 25.241 -11.423 -26.814 1.00 95.50 93 ARG A N 1
ATOM 747 C CA . ARG A 1 93 ? 24.838 -12.730 -26.257 1.00 95.50 93 ARG A CA 1
ATOM 748 C C . ARG A 1 93 ? 25.670 -13.111 -25.032 1.00 95.50 93 ARG A C 1
ATOM 750 O O . ARG A 1 93 ? 25.102 -13.523 -24.027 1.00 95.50 93 ARG A O 1
ATOM 757 N N . LYS A 1 94 ? 26.993 -12.922 -25.072 1.00 95.62 94 LYS A N 1
ATOM 758 C CA . LYS A 1 94 ? 27.876 -13.171 -23.916 1.00 95.62 94 LYS A CA 1
ATOM 759 C C . LYS A 1 94 ? 27.554 -12.250 -22.735 1.00 95.62 94 LYS A C 1
ATOM 761 O O . LYS A 1 94 ? 27.593 -12.697 -21.587 1.00 95.62 94 LYS A O 1
ATOM 766 N N . GLN A 1 95 ? 27.219 -10.986 -23.000 1.00 92.38 95 GLN A N 1
ATOM 767 C CA . GLN A 1 95 ? 26.770 -10.046 -21.969 1.00 92.38 95 GLN A CA 1
ATOM 768 C C . GLN A 1 95 ? 25.432 -10.483 -21.364 1.00 92.38 95 GLN A C 1
ATOM 770 O O . GLN A 1 95 ? 25.336 -10.588 -20.146 1.00 92.38 95 GLN A O 1
ATOM 775 N N . GLU A 1 96 ? 24.436 -10.824 -22.185 1.00 93.94 96 GLU A N 1
ATOM 776 C CA . GLU A 1 96 ? 23.142 -11.336 -21.721 1.00 93.94 96 GLU A CA 1
ATOM 777 C C . GLU A 1 96 ? 23.290 -12.614 -20.891 1.00 93.94 96 GLU A C 1
ATOM 779 O O . GLU A 1 96 ? 22.664 -12.743 -19.844 1.00 93.94 96 GLU A O 1
ATOM 784 N N . GLU A 1 97 ? 24.123 -13.563 -21.320 1.00 94.19 97 GLU A N 1
ATOM 785 C CA . GLU A 1 97 ? 24.392 -14.790 -20.565 1.00 94.19 97 GLU A CA 1
ATOM 786 C C . GLU A 1 97 ? 25.076 -14.502 -19.226 1.00 94.19 97 GLU A C 1
ATOM 788 O O . GLU A 1 97 ? 24.748 -15.127 -18.216 1.00 94.19 97 GLU A O 1
ATOM 793 N N . SER A 1 98 ? 25.996 -13.537 -19.193 1.00 93.94 98 SER A N 1
ATOM 794 C CA . SER A 1 98 ? 26.671 -13.119 -17.961 1.00 93.94 98 SER A CA 1
ATOM 795 C C . SER A 1 98 ? 25.702 -12.433 -16.998 1.00 93.94 98 SER A C 1
ATOM 797 O O . SER A 1 98 ? 25.699 -12.754 -15.811 1.00 93.94 98 SER A O 1
ATOM 799 N N . VAL A 1 99 ? 24.829 -11.556 -17.505 1.00 95.06 99 VAL A N 1
ATOM 800 C CA . VAL A 1 99 ? 23.776 -10.905 -16.712 1.00 95.06 99 VAL A CA 1
ATOM 801 C C . VAL A 1 99 ? 22.785 -11.942 -16.189 1.00 95.06 99 VAL A C 1
ATOM 803 O O . VAL A 1 99 ? 22.518 -11.968 -14.993 1.00 95.06 99 VAL A O 1
ATOM 806 N N . LYS A 1 100 ? 22.326 -12.878 -17.028 1.00 95.75 100 LYS A N 1
ATOM 807 C CA . LYS A 1 100 ? 21.442 -13.976 -16.601 1.00 95.75 100 LYS A CA 1
ATOM 808 C C . LYS A 1 100 ? 22.074 -14.825 -15.500 1.00 95.75 100 LYS A C 1
ATOM 810 O O . LYS A 1 100 ? 21.400 -15.155 -14.530 1.00 95.75 100 LYS A O 1
ATOM 815 N N . LYS A 1 101 ? 23.366 -15.155 -15.605 1.00 94.94 101 LYS A N 1
ATOM 816 C CA . LYS A 1 101 ? 24.094 -15.882 -14.549 1.00 94.94 101 LYS A CA 1
ATOM 817 C C . LYS A 1 101 ? 24.164 -15.076 -13.250 1.00 94.94 101 LYS A C 1
ATOM 819 O O . LYS A 1 101 ? 23.923 -15.636 -12.186 1.00 94.94 101 LYS A O 1
ATOM 824 N N . GLN A 1 102 ? 24.444 -13.775 -13.327 1.00 92.50 102 GLN A N 1
ATOM 825 C CA . GLN A 1 102 ? 24.459 -12.896 -12.153 1.00 92.50 102 GLN A CA 1
ATOM 826 C C . GLN A 1 102 ? 23.075 -12.776 -11.506 1.00 92.50 102 GLN A C 1
ATOM 828 O O . GLN A 1 102 ? 22.965 -12.810 -10.282 1.00 92.50 102 GLN A O 1
ATOM 833 N N . GLU A 1 103 ? 22.013 -12.672 -12.303 1.00 93.38 103 GLU A N 1
ATOM 834 C CA . GLU A 1 103 ? 20.638 -12.634 -11.807 1.00 93.38 103 GLU A CA 1
ATOM 835 C C . GLU A 1 103 ? 20.221 -13.952 -11.156 1.00 93.38 103 GLU A C 1
ATOM 837 O O . GLU A 1 103 ? 19.607 -13.927 -10.092 1.00 93.38 103 GLU A O 1
ATOM 842 N N . LEU A 1 104 ? 20.570 -15.096 -11.750 1.00 95.12 104 LEU A N 1
ATOM 843 C CA . LEU A 1 104 ? 20.300 -16.412 -11.167 1.00 95.12 104 LEU A CA 1
ATOM 844 C C . LEU A 1 104 ? 21.029 -16.595 -9.837 1.00 95.12 104 LEU A C 1
ATOM 846 O O . LEU A 1 104 ? 20.403 -17.014 -8.870 1.00 95.12 104 LEU A O 1
ATOM 850 N N . LEU A 1 105 ? 22.308 -16.217 -9.763 1.00 95.31 105 LEU A N 1
ATOM 851 C CA . LEU A 1 105 ? 23.063 -16.254 -8.510 1.00 95.31 105 LEU A CA 1
ATOM 852 C C . LEU A 1 105 ? 22.425 -15.354 -7.449 1.00 95.31 105 LEU A C 1
ATOM 854 O O . LEU A 1 105 ? 22.206 -15.800 -6.330 1.00 95.31 105 LEU A O 1
ATOM 858 N N . ARG A 1 106 ? 22.051 -14.116 -7.802 1.00 94.38 106 ARG A N 1
ATOM 859 C CA . ARG A 1 106 ? 21.349 -13.209 -6.877 1.00 94.38 106 ARG A CA 1
ATOM 860 C C . ARG A 1 106 ? 20.033 -13.804 -6.385 1.00 94.38 106 ARG A C 1
ATOM 862 O O . ARG A 1 106 ? 19.765 -13.748 -5.190 1.00 94.38 106 ARG A O 1
ATOM 869 N N . LYS A 1 107 ? 19.230 -14.384 -7.281 1.00 96.00 107 LYS A N 1
ATOM 870 C CA . LYS A 1 107 ? 17.970 -15.049 -6.918 1.00 96.00 107 LYS A CA 1
ATOM 871 C C . LYS A 1 107 ? 18.215 -16.220 -5.969 1.00 96.00 107 LYS A C 1
ATOM 873 O O . LYS A 1 107 ? 17.584 -16.263 -4.923 1.00 96.00 107 LYS A O 1
ATOM 878 N N . GLN A 1 108 ? 19.178 -17.090 -6.270 1.00 96.00 108 GLN A N 1
ATOM 879 C CA . GLN A 1 108 ? 19.527 -18.230 -5.418 1.00 96.00 108 GLN A CA 1
ATOM 880 C C . GLN A 1 108 ? 20.034 -17.798 -4.037 1.00 96.00 108 GLN A C 1
ATOM 882 O O . GLN A 1 108 ? 19.635 -18.386 -3.035 1.00 96.00 108 GLN A O 1
ATOM 887 N N . THR A 1 109 ? 20.865 -16.753 -3.954 1.00 95.56 109 THR A N 1
ATOM 888 C CA . THR A 1 109 ? 21.325 -16.211 -2.667 1.00 95.56 109 THR A CA 1
ATOM 889 C C . THR A 1 109 ? 20.156 -15.673 -1.848 1.00 95.56 109 THR A C 1
ATOM 891 O O . THR A 1 109 ? 20.034 -16.007 -0.673 1.00 95.56 109 THR A O 1
ATOM 894 N N . ILE A 1 110 ? 19.264 -14.894 -2.468 1.00 94.88 110 ILE A N 1
ATOM 895 C CA . ILE A 1 110 ? 18.083 -14.340 -1.792 1.00 94.88 110 ILE A CA 1
ATOM 896 C C . ILE A 1 110 ? 17.146 -15.460 -1.331 1.00 94.88 110 ILE A C 1
ATOM 898 O O . ILE A 1 110 ? 16.677 -15.432 -0.197 1.00 94.88 110 ILE A O 1
ATOM 902 N N . GLU A 1 111 ? 16.886 -16.456 -2.177 1.00 94.81 111 GLU A N 1
ATOM 903 C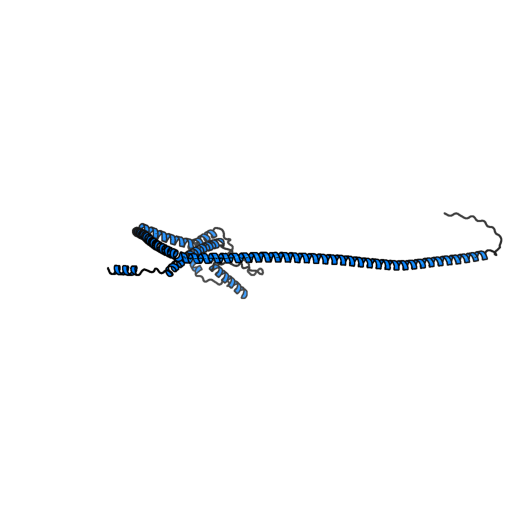 CA . GLU A 1 111 ? 16.056 -17.614 -1.832 1.00 94.81 111 GLU A CA 1
ATOM 904 C C . GLU A 1 111 ? 16.651 -18.401 -0.662 1.00 94.81 111 GLU A C 1
ATOM 906 O O . GLU A 1 111 ? 15.929 -18.766 0.264 1.00 94.81 111 GLU A O 1
ATOM 911 N N . HIS A 1 112 ? 17.968 -18.613 -0.659 1.00 96.69 112 HIS A N 1
ATOM 912 C CA . HIS A 1 112 ? 18.662 -19.293 0.429 1.00 96.69 112 HIS A CA 1
ATOM 913 C C . HIS A 1 112 ? 18.604 -18.494 1.739 1.00 96.69 112 HIS A C 1
ATOM 915 O O . HIS A 1 112 ? 18.274 -19.048 2.788 1.00 96.69 112 HIS A O 1
ATOM 921 N N . GLU A 1 113 ? 18.864 -17.186 1.692 1.00 95.31 113 GLU A N 1
ATOM 922 C CA . GLU A 1 113 ? 18.741 -16.305 2.857 1.00 95.31 113 GLU A CA 1
ATOM 923 C C . GLU A 1 113 ? 17.313 -16.279 3.407 1.00 95.31 113 GLU A C 1
ATOM 925 O O . GLU A 1 113 ? 17.114 -16.352 4.620 1.00 95.31 113 GLU A O 1
ATOM 930 N N . LEU A 1 114 ? 16.311 -16.204 2.529 1.00 95.75 114 LEU A N 1
ATOM 931 C CA . LEU A 1 114 ? 14.907 -16.184 2.922 1.00 95.75 114 LEU A CA 1
ATOM 932 C C . LEU A 1 114 ? 14.476 -17.527 3.520 1.00 95.75 114 LEU A C 1
ATOM 934 O O . LEU A 1 114 ? 13.789 -17.549 4.539 1.00 95.75 114 LEU A O 1
ATOM 938 N N . ALA A 1 115 ? 14.931 -18.645 2.950 1.00 96.62 115 ALA A N 1
ATOM 939 C CA . ALA A 1 115 ? 14.678 -19.975 3.490 1.00 96.62 115 ALA A CA 1
ATOM 940 C C . ALA A 1 115 ? 15.313 -20.162 4.877 1.00 96.62 115 ALA A C 1
ATOM 942 O O . ALA A 1 115 ? 14.680 -20.730 5.768 1.00 96.62 115 ALA A O 1
ATOM 943 N N . LEU A 1 116 ? 16.536 -19.663 5.087 1.00 96.69 116 LEU A N 1
ATOM 944 C CA . LEU A 1 116 ? 17.188 -19.686 6.399 1.00 96.69 116 LEU A CA 1
ATOM 945 C C . LEU A 1 116 ? 16.455 -18.810 7.418 1.00 96.69 116 LEU A C 1
ATOM 947 O O . LEU A 1 116 ? 16.200 -19.267 8.531 1.00 96.69 116 LEU A O 1
ATOM 951 N N . LYS A 1 117 ? 16.064 -17.587 7.036 1.00 95.88 117 LYS A N 1
ATOM 952 C CA . LYS A 1 117 ? 15.269 -16.701 7.900 1.00 95.88 117 LYS A CA 1
ATOM 953 C C . LYS A 1 117 ? 13.939 -17.335 8.282 1.00 95.88 117 LYS A C 1
ATOM 955 O O . LYS A 1 117 ? 13.603 -17.349 9.458 1.00 95.88 117 LYS A O 1
ATOM 960 N N . HIS A 1 118 ? 13.231 -17.924 7.322 1.00 96.69 118 HIS A N 1
ATOM 961 C CA . HIS A 1 118 ? 11.964 -18.603 7.571 1.00 96.69 118 HIS A CA 1
ATOM 962 C C . HIS A 1 118 ? 12.123 -19.779 8.545 1.00 96.69 118 HIS A C 1
ATOM 964 O O . HIS A 1 118 ? 11.333 -19.918 9.473 1.00 96.69 118 HIS A O 1
ATOM 970 N N . LYS A 1 119 ? 13.169 -20.602 8.384 1.00 96.94 119 LYS A N 1
ATOM 971 C CA . LYS A 1 119 ? 13.472 -21.688 9.333 1.00 96.94 119 LYS A CA 1
ATOM 972 C C . LYS A 1 119 ? 13.751 -21.153 10.738 1.00 96.94 119 LYS A C 1
ATOM 974 O O . LYS A 1 119 ? 13.168 -21.646 11.696 1.00 96.94 119 LYS A O 1
ATOM 979 N N . TYR A 1 120 ? 14.575 -20.114 10.850 1.00 97.12 120 TYR A N 1
ATOM 980 C CA . TYR A 1 120 ? 14.893 -19.493 12.135 1.00 97.12 120 TYR A CA 1
ATOM 981 C C . TYR A 1 120 ? 13.661 -18.870 12.812 1.00 97.12 120 TYR A C 1
ATOM 983 O O . TYR A 1 120 ? 13.461 -19.028 14.016 1.00 97.12 120 TYR A O 1
ATOM 991 N N . GLU A 1 121 ? 12.808 -18.178 12.052 1.00 95.81 121 GLU A N 1
ATOM 992 C CA . GLU A 1 121 ? 11.562 -17.600 12.564 1.00 95.81 121 GLU A CA 1
ATOM 993 C C . GLU A 1 121 ? 10.592 -18.680 13.040 1.00 95.81 121 GLU A C 1
ATOM 995 O O . GLU A 1 121 ? 10.029 -18.543 14.127 1.00 95.81 121 GLU A O 1
ATOM 1000 N N . LEU A 1 122 ? 10.440 -19.771 12.285 1.00 97.06 122 LEU A N 1
ATOM 1001 C CA . LEU A 1 122 ? 9.630 -20.912 12.705 1.00 97.06 122 LEU A CA 1
ATOM 1002 C C . LEU A 1 122 ? 10.144 -21.519 14.010 1.00 97.06 122 LEU A C 1
ATOM 1004 O O . LEU A 1 122 ? 9.368 -21.675 14.948 1.00 97.06 122 LEU A O 1
ATOM 1008 N N . GLU A 1 123 ? 11.444 -21.800 14.109 1.00 96.69 123 GLU A N 1
ATOM 1009 C CA . GLU A 1 123 ? 12.046 -22.361 15.323 1.00 96.69 123 GLU A CA 1
ATOM 1010 C C . GLU A 1 123 ? 11.877 -21.429 16.530 1.00 96.69 123 GLU A C 1
ATOM 1012 O O . GLU A 1 123 ? 11.549 -21.880 17.631 1.00 96.69 123 GLU A O 1
ATOM 1017 N N . LYS A 1 124 ? 12.024 -20.115 16.326 1.00 97.56 124 LYS A N 1
ATOM 1018 C CA . LYS A 1 124 ? 11.796 -19.112 17.370 1.00 97.56 124 LYS A CA 1
ATOM 1019 C C . LYS A 1 124 ? 10.336 -19.081 17.818 1.00 97.56 124 LYS A C 1
ATOM 1021 O O . LYS A 1 124 ? 10.076 -19.078 19.021 1.00 97.56 124 LYS A O 1
ATOM 1026 N N . ILE A 1 125 ? 9.389 -19.070 16.878 1.00 95.38 125 ILE A N 1
ATOM 1027 C CA . ILE A 1 125 ? 7.951 -19.081 17.181 1.00 95.38 125 ILE A CA 1
ATOM 1028 C C . ILE A 1 125 ? 7.580 -20.378 17.901 1.00 95.38 125 ILE A C 1
ATOM 1030 O O . ILE A 1 125 ? 6.843 -20.350 18.886 1.00 95.38 125 ILE A O 1
ATOM 1034 N N . GLU A 1 126 ? 8.110 -21.519 17.473 1.00 96.88 126 GLU A N 1
ATOM 1035 C CA . GLU A 1 126 ? 7.897 -22.793 18.154 1.00 96.88 126 GLU A CA 1
ATOM 1036 C C . GLU A 1 126 ? 8.452 -22.791 19.579 1.00 96.88 126 GLU A C 1
ATOM 1038 O O . GLU A 1 126 ? 7.775 -23.243 20.503 1.00 96.88 126 GLU A O 1
ATOM 1043 N N . ALA A 1 127 ? 9.664 -22.276 19.785 1.00 96.38 127 ALA A N 1
ATOM 1044 C CA . ALA A 1 127 ? 10.257 -22.173 21.112 1.00 96.38 127 ALA A CA 1
ATOM 1045 C C . ALA A 1 127 ? 9.437 -21.241 22.018 1.00 96.38 127 ALA A C 1
ATOM 1047 O O . ALA A 1 127 ? 9.131 -21.593 23.158 1.00 96.38 127 ALA A O 1
ATOM 1048 N N . GLU A 1 128 ? 9.014 -20.086 21.501 1.00 94.88 128 GLU A N 1
ATOM 1049 C CA . GLU A 1 128 ? 8.212 -19.110 22.237 1.00 94.88 128 GLU A CA 1
ATOM 1050 C C . GLU A 1 128 ? 6.814 -19.649 22.567 1.00 94.88 128 GLU A C 1
ATOM 1052 O O . GLU A 1 128 ? 6.345 -19.512 23.697 1.00 94.88 128 GLU A O 1
ATOM 1057 N N . THR A 1 129 ? 6.150 -20.309 21.618 1.00 94.00 129 THR A N 1
ATOM 1058 C CA . THR A 1 129 ? 4.828 -20.917 21.836 1.00 94.00 129 THR A CA 1
ATOM 1059 C C . THR A 1 129 ? 4.899 -22.076 22.824 1.00 94.00 129 THR A C 1
ATOM 1061 O O . THR A 1 129 ? 4.056 -22.150 23.719 1.00 94.00 129 THR A O 1
ATOM 1064 N N . LYS A 1 130 ? 5.926 -22.934 22.745 1.00 96.25 130 LYS A N 1
ATOM 1065 C CA . LYS A 1 130 ? 6.173 -24.001 23.731 1.00 96.25 130 LYS A CA 1
ATOM 1066 C C . LYS A 1 130 ? 6.456 -23.422 25.120 1.00 96.25 130 LYS A C 1
ATOM 1068 O O . LYS A 1 130 ? 5.875 -23.894 26.098 1.00 96.25 130 LYS A O 1
ATOM 1073 N N . ALA A 1 131 ? 7.278 -22.375 25.217 1.00 94.44 131 ALA A N 1
ATOM 1074 C CA . ALA A 1 131 ? 7.567 -21.694 26.478 1.00 94.44 131 ALA A CA 1
ATOM 1075 C C . ALA A 1 131 ? 6.311 -21.047 27.080 1.00 94.44 131 ALA A C 1
ATOM 1077 O O . ALA A 1 131 ? 6.014 -21.257 28.255 1.00 94.44 131 ALA A O 1
ATOM 1078 N N . ARG A 1 132 ? 5.516 -20.336 26.269 1.00 91.94 132 ARG A N 1
ATOM 1079 C CA . ARG A 1 132 ? 4.234 -19.750 26.693 1.00 91.94 132 ARG A CA 1
ATOM 1080 C C . ARG A 1 132 ? 3.232 -20.812 27.126 1.00 91.94 132 ARG A C 1
ATOM 1082 O O . ARG A 1 132 ? 2.581 -20.640 28.150 1.00 91.94 132 ARG A O 1
ATOM 1089 N N . ALA A 1 133 ? 3.120 -21.916 26.390 1.00 92.31 133 ALA A N 1
ATOM 1090 C CA . ALA A 1 133 ? 2.234 -23.018 26.753 1.00 92.31 133 ALA A CA 1
ATOM 1091 C C . ALA A 1 133 ? 2.643 -23.656 28.089 1.00 92.31 133 ALA A C 1
ATOM 1093 O O . ALA A 1 133 ? 1.777 -23.980 28.901 1.00 92.31 133 ALA A O 1
ATOM 1094 N N . LYS A 1 134 ? 3.949 -23.806 28.342 1.00 93.75 134 LYS A N 1
ATOM 1095 C CA . LYS A 1 134 ? 4.471 -24.305 29.619 1.00 93.75 134 LYS A CA 1
ATOM 1096 C C . LYS A 1 134 ? 4.203 -23.318 30.761 1.00 93.75 134 LYS A C 1
ATOM 1098 O O . LYS A 1 134 ? 3.613 -23.716 31.761 1.00 93.75 134 LYS A O 1
ATOM 1103 N N . ALA A 1 135 ? 4.502 -22.034 30.562 1.00 90.56 135 ALA A N 1
ATOM 1104 C CA . ALA A 1 135 ? 4.227 -20.981 31.539 1.00 90.56 135 ALA A CA 1
ATOM 1105 C C . ALA A 1 135 ? 2.729 -20.873 31.874 1.00 90.56 135 ALA A C 1
ATOM 1107 O O . ALA A 1 135 ? 2.361 -20.743 33.035 1.00 90.56 135 ALA A O 1
ATOM 1108 N N . ALA A 1 136 ? 1.844 -20.993 30.880 1.00 87.25 136 ALA A N 1
ATOM 1109 C CA . ALA A 1 136 ? 0.398 -20.974 31.098 1.00 87.25 136 ALA A CA 1
ATOM 1110 C C . ALA A 1 136 ? -0.104 -22.192 31.893 1.00 87.25 136 ALA A C 1
ATOM 1112 O O . ALA A 1 136 ? -1.078 -22.075 32.635 1.00 87.25 136 ALA A O 1
ATOM 1113 N N . ARG A 1 137 ? 0.543 -23.359 31.753 1.00 88.94 137 ARG A N 1
ATOM 1114 C CA . ARG A 1 137 ? 0.219 -24.560 32.541 1.00 88.94 137 ARG A CA 1
ATOM 1115 C C . ARG A 1 137 ? 0.671 -24.413 33.990 1.00 88.94 137 ARG A C 1
ATOM 1117 O O . ARG A 1 137 ? -0.120 -24.691 34.885 1.00 88.94 137 ARG A O 1
ATOM 1124 N N . GLU A 1 138 ? 1.901 -23.954 34.203 1.00 90.00 138 GLU A N 1
ATOM 1125 C CA . GLU A 1 138 ? 2.491 -23.777 35.537 1.00 90.00 138 GLU A CA 1
ATOM 1126 C C . GLU A 1 138 ? 1.802 -22.642 36.314 1.00 90.00 138 GLU A C 1
ATOM 1128 O O . GLU A 1 138 ? 1.456 -22.811 37.481 1.00 90.00 138 GLU A O 1
ATOM 1133 N N . ASN A 1 139 ? 1.464 -21.535 35.647 1.00 87.25 139 ASN A N 1
ATOM 1134 C CA . ASN A 1 139 ? 0.812 -20.380 36.275 1.00 87.25 139 ASN A CA 1
ATOM 1135 C C . ASN A 1 139 ? -0.716 -20.498 36.368 1.00 87.25 139 ASN A C 1
ATOM 1137 O O . ASN A 1 139 ? -1.377 -19.561 36.817 1.00 87.25 139 ASN A O 1
ATOM 1141 N N . ARG A 1 140 ? -1.315 -21.626 35.960 1.00 85.62 140 ARG A N 1
ATOM 1142 C CA . ARG A 1 140 ? -2.777 -21.787 35.961 1.00 85.62 140 ARG A CA 1
ATOM 1143 C C . ARG A 1 140 ? -3.374 -21.667 37.364 1.00 85.62 140 ARG A C 1
ATOM 1145 O O . ARG A 1 140 ? -4.422 -21.049 37.507 1.00 85.62 140 ARG A O 1
ATOM 1152 N N . GLY A 1 141 ? -2.719 -22.238 38.378 1.00 85.88 141 GLY A N 1
ATOM 1153 C CA . GLY A 1 141 ? -3.175 -22.161 39.772 1.00 85.88 141 GLY A CA 1
ATOM 1154 C C . GLY A 1 141 ? -3.179 -20.723 40.291 1.00 85.88 141 GLY A C 1
ATOM 1155 O O . GLY A 1 141 ? -4.220 -20.222 40.707 1.00 85.88 141 GLY A O 1
ATOM 1156 N N . VAL A 1 142 ? -2.047 -20.032 40.138 1.00 84.69 142 VAL A N 1
ATOM 1157 C CA . VAL A 1 142 ? -1.866 -18.639 40.580 1.00 84.69 142 VAL A CA 1
ATOM 1158 C C . VAL A 1 142 ? -2.822 -17.687 39.854 1.00 84.69 142 VAL A C 1
ATOM 1160 O O . VAL A 1 142 ? -3.445 -16.842 40.490 1.00 84.69 142 VAL A O 1
ATOM 1163 N N . ASN A 1 143 ? -3.013 -17.848 38.539 1.00 85.19 143 ASN A N 1
ATOM 1164 C CA . ASN A 1 143 ? -3.961 -17.019 37.790 1.00 85.19 143 ASN A CA 1
ATOM 1165 C C . ASN A 1 143 ? -5.409 -17.250 38.228 1.00 85.19 143 ASN A C 1
ATOM 1167 O O . ASN A 1 143 ? -6.174 -16.295 38.302 1.00 85.19 143 ASN A O 1
ATOM 1171 N N . LEU A 1 144 ? -5.803 -18.496 38.506 1.00 89.31 144 LEU A N 1
ATOM 1172 C CA . LEU A 1 144 ? -7.157 -18.783 38.982 1.00 89.31 144 LEU A CA 1
ATOM 1173 C C . LEU A 1 144 ? -7.402 -18.176 40.365 1.00 89.31 144 LEU A C 1
ATOM 1175 O O . LEU A 1 144 ? -8.485 -17.650 40.609 1.00 89.31 144 LEU A O 1
ATOM 1179 N N . GLU A 1 145 ? -6.411 -18.226 41.252 1.00 87.62 145 GLU A N 1
ATOM 1180 C CA . GLU A 1 145 ? -6.492 -17.590 42.569 1.00 87.62 145 GLU A CA 1
ATOM 1181 C C . GLU A 1 145 ? -6.577 -16.065 42.456 1.00 87.62 145 GLU A C 1
ATOM 1183 O O . GLU A 1 145 ? -7.466 -15.464 43.054 1.00 87.62 145 GLU A O 1
ATOM 1188 N N . GLN A 1 146 ? -5.749 -15.438 41.615 1.00 87.94 146 GLN A N 1
ATOM 1189 C CA . GLN A 1 146 ? -5.827 -13.997 41.353 1.00 87.94 146 GLN A CA 1
ATOM 1190 C C . GLN A 1 146 ? -7.164 -13.586 40.726 1.00 87.94 146 GLN A C 1
ATOM 1192 O O . GLN A 1 146 ? -7.735 -12.576 41.126 1.00 87.94 146 GLN A O 1
ATOM 1197 N N . MET A 1 147 ? -7.695 -14.364 39.776 1.00 84.75 147 MET A N 1
ATOM 1198 C CA . MET A 1 147 ? -9.002 -14.094 39.168 1.00 84.75 147 MET A CA 1
ATOM 1199 C C . MET A 1 147 ? -10.129 -14.184 40.196 1.00 84.75 147 MET A C 1
ATOM 1201 O O . MET A 1 147 ? -10.982 -13.303 40.229 1.00 84.75 147 MET A O 1
ATOM 1205 N N . LYS A 1 148 ? -10.112 -15.201 41.067 1.00 91.56 148 LYS A N 1
ATOM 1206 C CA . LYS A 1 148 ? -11.095 -15.330 42.152 1.00 91.56 148 LYS A CA 1
ATOM 1207 C C . LYS A 1 148 ? -11.021 -14.155 43.121 1.00 91.56 148 LYS A C 1
ATOM 1209 O O . LYS A 1 148 ? -12.051 -13.546 43.393 1.00 91.56 148 LYS A O 1
ATOM 1214 N N . LEU A 1 149 ? -9.819 -13.798 43.582 1.00 88.56 149 LEU A N 1
ATOM 1215 C CA . LEU A 1 149 ? -9.620 -12.650 44.472 1.00 88.56 149 LEU A CA 1
ATOM 1216 C C . LEU A 1 149 ? -10.102 -11.349 43.817 1.00 88.56 149 LEU A C 1
ATOM 1218 O O . LEU A 1 149 ? -10.845 -10.584 44.427 1.00 88.56 149 LEU A O 1
ATOM 1222 N N . HIS A 1 150 ? -9.766 -11.136 42.545 1.00 88.69 150 HIS A N 1
ATOM 1223 C CA . HIS A 1 150 ? -10.184 -9.948 41.812 1.00 88.69 150 HIS A CA 1
ATOM 1224 C C . HIS A 1 150 ? -11.704 -9.891 41.586 1.00 88.69 150 HIS A C 1
ATOM 1226 O O . HIS A 1 150 ? -12.315 -8.828 41.689 1.00 88.69 150 HIS A O 1
ATOM 1232 N N . GLU A 1 151 ? -12.349 -11.023 41.298 1.00 88.25 151 GLU A N 1
ATOM 1233 C CA . GLU A 1 151 ? -13.808 -11.096 41.194 1.00 88.25 151 GLU A CA 1
ATOM 1234 C C . GLU A 1 151 ? -14.496 -10.823 42.535 1.00 88.25 151 GLU A C 1
ATOM 1236 O O . GLU A 1 151 ? -15.521 -10.138 42.568 1.00 88.25 151 GLU A O 1
ATOM 1241 N N . GLU A 1 152 ? -13.944 -11.323 43.641 1.00 91.75 152 GLU A N 1
ATOM 1242 C CA . GLU A 1 152 ? -14.456 -11.053 44.985 1.00 91.75 152 GLU A CA 1
ATOM 1243 C C . GLU A 1 152 ? -14.343 -9.569 45.353 1.00 91.75 152 GLU A C 1
ATOM 1245 O O . GLU A 1 152 ? -15.309 -8.987 45.857 1.00 91.75 152 GLU A O 1
ATOM 1250 N N . GLU A 1 153 ? -13.210 -8.934 45.054 1.00 91.06 153 GLU A N 1
ATOM 1251 C CA . GLU A 1 153 ? -13.013 -7.492 45.233 1.00 91.06 153 GLU A CA 1
ATOM 1252 C C . GLU A 1 153 ? -13.983 -6.687 44.370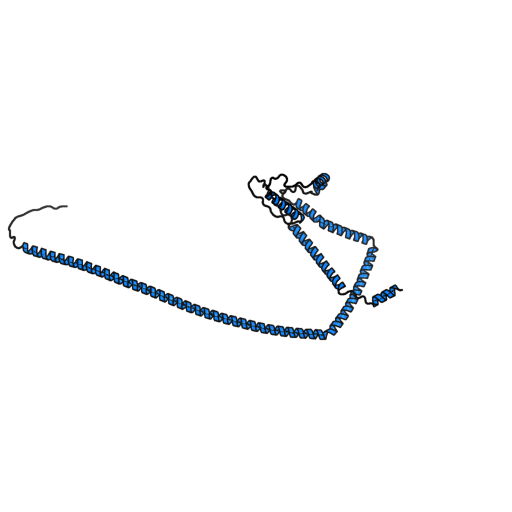 1.00 91.06 153 GLU A C 1
ATOM 1254 O O . GLU A 1 153 ? -14.711 -5.836 44.884 1.00 91.06 153 GLU A O 1
ATOM 1259 N N . ASN A 1 154 ? -14.087 -7.011 43.079 1.00 87.44 154 ASN A N 1
ATOM 1260 C CA . ASN A 1 154 ? -14.997 -6.328 42.165 1.00 87.44 154 ASN A CA 1
ATOM 1261 C C . ASN A 1 154 ? -16.457 -6.453 42.609 1.00 87.44 154 ASN A C 1
ATOM 1263 O O . ASN A 1 154 ? -17.197 -5.471 42.553 1.00 87.44 154 ASN A O 1
ATOM 1267 N N . ARG A 1 155 ? -16.888 -7.626 43.094 1.00 88.62 155 ARG A N 1
ATOM 1268 C CA . ARG A 1 155 ? -18.237 -7.806 43.654 1.00 88.62 155 ARG A CA 1
ATOM 1269 C C . ARG A 1 155 ? -18.465 -6.880 44.844 1.00 88.62 155 ARG A C 1
ATOM 1271 O O . ARG A 1 155 ? -19.485 -6.192 44.872 1.00 88.62 155 ARG A O 1
ATOM 1278 N N . LYS A 1 156 ? -17.522 -6.820 45.791 1.00 90.62 156 LYS A N 1
ATOM 1279 C CA . LYS A 1 156 ? -17.611 -5.931 46.962 1.00 90.62 156 LYS A CA 1
ATOM 1280 C C . LYS A 1 156 ? -17.669 -4.465 46.539 1.00 90.62 156 LYS A C 1
ATOM 1282 O O . LYS A 1 156 ? -18.609 -3.767 46.911 1.00 90.62 156 LYS A O 1
ATOM 1287 N N . THR A 1 157 ? -16.759 -4.029 45.670 1.00 90.38 157 THR A N 1
ATOM 1288 C CA . THR A 1 157 ? -16.711 -2.650 45.170 1.00 90.38 157 THR A CA 1
ATOM 1289 C C . THR A 1 157 ? -17.971 -2.270 44.397 1.00 90.38 157 THR A C 1
ATOM 1291 O O . THR A 1 157 ? -18.458 -1.151 44.525 1.00 90.38 157 THR A O 1
ATOM 1294 N N . VAL A 1 158 ? -18.531 -3.171 43.586 1.00 90.38 158 VAL A N 1
ATOM 1295 C CA . VAL A 1 158 ? -19.784 -2.906 42.865 1.00 90.38 158 VAL A CA 1
ATOM 1296 C C . VAL A 1 158 ? -20.953 -2.790 43.840 1.00 90.38 158 VAL A C 1
ATOM 1298 O O . VAL A 1 158 ? -21.766 -1.881 43.691 1.00 90.38 158 VAL A O 1
ATOM 1301 N N . ILE A 1 159 ? -21.032 -3.656 44.853 1.00 90.56 159 ILE A N 1
ATOM 1302 C CA . ILE A 1 159 ? -22.081 -3.583 45.879 1.00 90.56 159 ILE A CA 1
ATOM 1303 C C . ILE A 1 159 ? -21.975 -2.275 46.667 1.00 90.56 159 ILE A C 1
ATOM 1305 O O . ILE A 1 159 ? -22.988 -1.609 46.864 1.00 90.56 159 ILE A O 1
ATOM 1309 N N . GLU A 1 160 ? -20.772 -1.874 47.072 1.00 90.94 160 GLU A N 1
ATOM 1310 C CA . GLU A 1 160 ? -20.535 -0.597 47.748 1.00 90.94 160 GLU A CA 1
ATOM 1311 C C . GLU A 1 160 ? -20.898 0.584 46.852 1.00 90.94 160 GLU A C 1
ATOM 1313 O O . GLU A 1 160 ? -21.672 1.441 47.263 1.00 90.94 160 GLU A O 1
ATOM 1318 N N . LYS A 1 161 ? -20.456 0.590 45.588 1.00 87.44 161 LYS A N 1
ATOM 1319 C CA . LYS A 1 161 ? -20.837 1.628 44.621 1.00 87.44 161 LYS A CA 1
ATOM 1320 C C . LYS A 1 161 ? -22.349 1.720 44.454 1.00 87.44 161 LYS A C 1
ATOM 1322 O O . LYS A 1 161 ? -22.867 2.830 44.397 1.00 87.44 161 LYS A O 1
ATOM 1327 N N . ILE A 1 162 ? -23.063 0.595 44.382 1.00 85.75 162 ILE A N 1
ATOM 1328 C CA . ILE A 1 162 ? -24.527 0.583 44.265 1.00 85.75 162 ILE A CA 1
ATOM 1329 C C . ILE A 1 162 ? -25.179 1.118 45.540 1.00 85.75 162 ILE A C 1
ATOM 1331 O O . ILE A 1 162 ? -26.110 1.909 45.432 1.00 85.75 162 ILE A O 1
ATOM 1335 N N . LYS A 1 163 ? -24.700 0.726 46.725 1.00 87.50 163 LYS A N 1
ATOM 1336 C CA . LYS A 1 163 ? -25.224 1.215 48.009 1.00 87.50 163 LYS A CA 1
ATOM 1337 C C . LYS A 1 163 ? -25.013 2.717 48.153 1.00 87.50 163 LYS A C 1
ATOM 1339 O O . LYS A 1 163 ? -25.989 3.444 48.288 1.00 87.50 163 LYS A O 1
ATOM 1344 N N . THR A 1 164 ? -23.780 3.189 47.992 1.00 88.06 164 THR A N 1
ATOM 1345 C CA . THR A 1 164 ? -23.446 4.614 48.080 1.00 88.06 164 THR A CA 1
ATOM 1346 C C . THR A 1 164 ? -24.190 5.424 47.021 1.00 88.06 164 THR A C 1
ATOM 1348 O O . THR A 1 164 ? -24.769 6.460 47.328 1.00 88.06 164 THR A O 1
ATOM 1351 N N . SER A 1 165 ? -24.251 4.945 45.773 1.00 82.19 165 SER A N 1
ATOM 1352 C CA . SER A 1 165 ? -25.004 5.642 44.720 1.00 82.19 165 SER A CA 1
ATOM 1353 C C . SER A 1 165 ? -26.509 5.625 44.994 1.00 82.19 165 SER A C 1
ATOM 1355 O O . SER A 1 165 ? -27.175 6.625 44.760 1.00 82.19 165 SER A O 1
ATOM 1357 N N . GLY A 1 166 ? -27.054 4.519 45.503 1.00 86.56 166 GLY A N 1
ATOM 1358 C CA . GLY A 1 166 ? -28.466 4.378 45.857 1.00 86.56 166 GLY A CA 1
ATOM 1359 C C . GLY A 1 166 ? -28.873 5.260 47.035 1.00 86.56 166 GLY A C 1
ATOM 1360 O O . GLY A 1 166 ? -29.943 5.855 46.998 1.00 86.56 166 GLY A O 1
ATOM 1361 N N . GLU A 1 167 ? -28.008 5.417 48.035 1.00 87.25 167 GLU A N 1
ATOM 1362 C CA . GLU A 1 167 ? -28.208 6.328 49.166 1.00 87.25 167 GLU A CA 1
ATOM 1363 C C . GLU A 1 167 ? -28.107 7.797 48.737 1.00 87.25 167 GLU A C 1
ATOM 1365 O O . GLU A 1 167 ? -28.963 8.607 49.101 1.00 87.25 167 GLU A O 1
ATOM 1370 N N . LEU A 1 168 ? -27.121 8.149 47.903 1.00 84.62 168 LEU A N 1
ATOM 1371 C CA . LEU A 1 168 ? -26.981 9.500 47.344 1.00 84.62 168 LEU A CA 1
ATOM 1372 C C . LEU A 1 168 ? -28.166 9.869 46.439 1.00 84.62 168 LEU A C 1
ATOM 1374 O O . LEU A 1 168 ? -28.701 10.973 46.523 1.00 84.62 168 LEU A O 1
ATOM 1378 N N . ILE A 1 169 ? -28.617 8.939 45.596 1.00 84.19 169 ILE A N 1
ATOM 1379 C CA . ILE A 1 169 ? -29.786 9.138 44.733 1.00 84.19 169 ILE A CA 1
ATOM 1380 C C . ILE A 1 169 ? -31.072 9.156 45.566 1.00 84.19 169 ILE A C 1
ATOM 1382 O O . ILE A 1 169 ? -31.923 10.008 45.339 1.00 84.19 169 ILE A O 1
ATOM 1386 N N . GLY A 1 170 ? -31.225 8.262 46.544 1.00 85.62 170 GLY A N 1
ATOM 1387 C CA . GLY A 1 170 ? -32.410 8.177 47.398 1.00 85.62 170 GLY A CA 1
ATOM 1388 C C . GLY A 1 170 ? -32.598 9.425 48.259 1.00 85.62 170 GLY A C 1
ATOM 1389 O O . GLY A 1 170 ? -33.689 9.995 48.289 1.00 85.62 170 GLY A O 1
ATOM 1390 N N . SER A 1 171 ? -31.524 9.904 48.891 1.00 83.75 171 SER A N 1
ATOM 1391 C CA . SER A 1 171 ? -31.524 11.168 49.639 1.00 83.75 171 SER A CA 1
ATOM 1392 C C . SER A 1 171 ? -31.761 12.372 48.721 1.00 83.75 171 SER A C 1
ATOM 1394 O O . SER A 1 171 ? -32.582 13.231 49.048 1.00 83.75 171 SER A O 1
ATOM 1396 N N . GLY A 1 172 ? -31.143 12.396 47.535 1.00 82.81 172 GLY A N 1
ATOM 1397 C CA . GLY A 1 172 ? -31.346 13.442 46.530 1.00 82.81 172 GLY A CA 1
ATOM 1398 C C . GLY A 1 172 ? -32.777 13.501 45.982 1.00 82.81 172 GLY A C 1
ATOM 1399 O O . GLY A 1 172 ? -33.352 14.584 45.887 1.00 82.81 172 GLY A O 1
ATOM 1400 N N . ILE A 1 173 ? -33.392 12.353 45.674 1.00 84.31 173 ILE A N 1
ATOM 1401 C CA . ILE A 1 173 ? -34.787 12.265 45.213 1.00 84.31 173 ILE A CA 1
ATOM 1402 C C . ILE A 1 173 ? -35.742 12.662 46.335 1.00 84.31 173 ILE A C 1
ATOM 1404 O O . ILE A 1 173 ? -36.674 13.419 46.081 1.00 84.31 173 ILE A O 1
ATOM 1408 N N . ASN A 1 174 ? -35.513 12.216 47.572 1.00 84.69 174 ASN A N 1
ATOM 1409 C CA . ASN A 1 174 ? -36.375 12.589 48.693 1.00 84.69 174 ASN A CA 1
ATOM 1410 C C . ASN A 1 174 ? -36.319 14.106 48.960 1.00 84.69 174 ASN A C 1
ATOM 1412 O O . ASN A 1 174 ? -37.352 14.754 49.130 1.00 84.69 174 ASN A O 1
ATOM 1416 N N . GLN A 1 175 ? -35.125 14.706 48.890 1.00 85.50 175 GLN A N 1
ATOM 1417 C CA . GLN A 1 175 ? -34.938 16.155 49.008 1.00 85.50 175 GLN A CA 1
ATOM 1418 C C . GLN A 1 175 ? -35.539 16.931 47.822 1.00 85.50 175 GLN A C 1
ATOM 1420 O O . GLN A 1 175 ? -35.998 18.060 47.990 1.00 85.50 175 GLN A O 1
ATOM 1425 N N . PHE A 1 176 ? -35.542 16.345 46.623 1.00 84.69 176 PHE A N 1
ATOM 1426 C CA . PHE A 1 176 ? -36.141 16.937 45.428 1.00 84.69 176 PHE A CA 1
ATOM 1427 C C . PHE A 1 176 ? -37.674 16.862 45.449 1.00 84.69 176 PHE A C 1
ATOM 1429 O O . PHE A 1 176 ? -38.334 17.843 45.118 1.00 84.69 176 PHE A O 1
ATOM 1436 N N . LEU A 1 177 ? -38.244 15.733 45.882 1.00 85.00 177 LEU A N 1
ATOM 1437 C CA . LEU A 1 177 ? -39.691 15.536 45.999 1.00 85.00 177 LEU A CA 1
ATOM 1438 C C . LEU A 1 177 ? -40.309 16.342 47.147 1.00 85.00 177 LEU A C 1
ATOM 1440 O O . LEU A 1 177 ? -41.458 16.770 47.052 1.00 85.00 177 LEU A O 1
ATOM 1444 N N . SER A 1 178 ? -39.546 16.584 48.213 1.00 88.00 178 SER A N 1
ATOM 1445 C CA . SER A 1 178 ? -40.008 17.374 49.361 1.00 88.00 178 SER A CA 1
ATOM 1446 C C . SER A 1 178 ? -40.135 18.873 49.053 1.00 88.00 178 SER A C 1
ATOM 1448 O O . SER A 1 178 ? -40.805 19.596 49.788 1.00 88.00 178 SER A O 1
ATOM 1450 N N . ASP A 1 179 ? -39.524 19.357 47.966 1.00 90.12 179 ASP A N 1
ATOM 1451 C CA . ASP A 1 179 ? -39.411 20.784 47.669 1.00 90.12 179 ASP A CA 1
ATOM 1452 C C . ASP A 1 179 ? -40.171 21.154 46.384 1.00 90.12 179 ASP A C 1
ATOM 1454 O O . ASP A 1 179 ? -39.697 20.986 45.255 1.00 90.12 179 ASP A O 1
ATOM 1458 N N . LYS A 1 180 ? -41.388 21.686 46.553 1.00 89.00 180 LYS A N 1
ATOM 1459 C CA . LYS A 1 180 ? -42.302 22.030 45.445 1.00 89.00 180 LYS A CA 1
ATOM 1460 C C . LYS A 1 180 ? -41.675 22.997 44.434 1.00 89.00 180 LYS A C 1
ATOM 1462 O O . LYS A 1 180 ? -42.003 22.946 43.249 1.00 89.00 180 LYS A O 1
ATOM 1467 N N . THR A 1 181 ? -40.761 23.854 44.888 1.00 88.81 181 THR A N 1
ATOM 1468 C CA . THR A 1 181 ? -40.059 24.827 44.040 1.00 88.81 181 THR A CA 1
ATOM 1469 C C . THR A 1 181 ? -39.105 24.146 43.051 1.00 88.81 181 THR A C 1
ATOM 1471 O O . THR A 1 181 ? -39.081 24.503 41.872 1.00 88.81 181 THR A O 1
ATOM 1474 N N . LYS A 1 182 ? -38.386 23.105 43.492 1.00 86.88 182 LYS A N 1
ATOM 1475 C CA . LYS A 1 182 ? -37.437 22.338 42.668 1.00 86.88 182 LYS A CA 1
ATOM 1476 C C . LYS A 1 182 ? -38.149 21.491 41.621 1.00 86.88 182 LYS A C 1
ATOM 1478 O O . LYS A 1 182 ? -37.718 21.458 40.468 1.00 86.88 182 LYS A O 1
ATOM 1483 N N . ILE A 1 183 ? -39.274 20.875 41.993 1.00 89.19 183 ILE A N 1
ATOM 1484 C CA . ILE A 1 183 ? -40.121 20.127 41.053 1.00 89.19 183 ILE A CA 1
ATOM 1485 C C . ILE A 1 183 ? -40.652 21.059 39.961 1.00 89.19 183 ILE A C 1
ATOM 1487 O O . ILE A 1 183 ? -40.527 20.750 38.776 1.00 89.19 183 ILE A O 1
ATOM 1491 N N . ALA A 1 184 ? -41.198 22.220 40.340 1.00 91.19 184 ALA A N 1
ATOM 1492 C CA . ALA A 1 184 ? -41.720 23.192 39.383 1.00 91.19 184 ALA A CA 1
ATOM 1493 C C . ALA A 1 184 ? -40.630 23.692 38.419 1.00 91.19 184 ALA A C 1
ATOM 1495 O O . ALA A 1 184 ? -40.856 23.749 37.210 1.00 91.19 184 ALA A O 1
ATOM 1496 N N . ALA A 1 185 ? -39.430 23.983 38.931 1.00 91.00 185 ALA A N 1
ATOM 1497 C CA . ALA A 1 185 ? -38.294 24.404 38.117 1.00 91.00 185 ALA A CA 1
ATOM 1498 C C . ALA A 1 185 ? -37.825 23.311 37.141 1.00 91.00 185 ALA A C 1
ATOM 1500 O O . ALA A 1 185 ? -37.552 23.607 35.980 1.00 91.00 185 ALA A O 1
ATOM 1501 N N . ALA A 1 186 ? -37.771 22.045 37.564 1.00 88.38 186 ALA A N 1
ATOM 1502 C CA . ALA A 1 186 ? -37.350 20.946 36.696 1.00 88.38 186 ALA A CA 1
ATOM 1503 C C . ALA A 1 186 ? -38.379 20.625 35.607 1.00 88.38 186 ALA A C 1
ATOM 1505 O O . ALA A 1 186 ? -38.012 20.426 34.449 1.00 88.38 186 ALA A O 1
ATOM 1506 N N . VAL A 1 187 ? -39.669 20.608 35.955 1.00 91.25 187 VAL A N 1
ATOM 1507 C CA . VAL A 1 187 ? -40.755 20.420 34.982 1.00 91.25 187 VAL A CA 1
ATOM 1508 C C . VAL A 1 187 ? -40.782 21.590 33.995 1.00 91.25 187 VAL A C 1
ATOM 1510 O O . VAL A 1 187 ? -40.882 21.378 32.785 1.00 91.25 187 VAL A O 1
ATOM 1513 N N . GLY A 1 188 ? -40.606 22.820 34.482 1.00 94.50 188 GLY A N 1
ATOM 1514 C CA . GLY A 1 188 ? -40.422 24.009 33.649 1.00 94.50 188 GLY A CA 1
ATOM 1515 C C . GLY A 1 188 ? -39.203 23.907 32.724 1.00 94.50 188 GLY A C 1
ATOM 1516 O O . GLY A 1 188 ? -39.303 24.187 31.534 1.00 94.50 188 GLY A O 1
ATOM 1517 N N . GLY A 1 189 ? -38.066 23.429 33.231 1.00 92.75 189 GLY A N 1
ATOM 1518 C CA . GLY A 1 189 ? -36.847 23.227 32.446 1.00 92.75 189 GLY A CA 1
ATOM 1519 C C . GLY A 1 189 ? -36.997 22.156 31.362 1.00 92.75 189 GLY A C 1
ATOM 1520 O O . GLY A 1 189 ? -36.613 22.382 30.216 1.00 92.75 189 GLY A O 1
ATOM 1521 N N . LEU A 1 190 ? -37.607 21.012 31.686 1.00 91.06 190 LEU A N 1
ATOM 1522 C CA . LEU A 1 190 ? -37.859 19.925 30.732 1.00 91.06 190 LEU A CA 1
ATOM 1523 C C . LEU A 1 190 ? -38.838 20.341 29.633 1.00 91.06 190 LEU A C 1
ATOM 1525 O O . LEU A 1 190 ? -38.612 20.052 28.458 1.00 91.06 190 LEU A O 1
ATOM 1529 N N . THR A 1 191 ? -39.909 21.047 29.996 1.00 93.69 191 THR A N 1
ATOM 1530 C CA . THR A 1 191 ? -40.873 21.566 29.017 1.00 93.69 191 THR A CA 1
ATOM 1531 C C . THR A 1 191 ? -40.246 22.644 28.138 1.00 93.69 191 THR A C 1
ATOM 1533 O O . THR A 1 191 ? -40.397 22.586 26.917 1.00 93.69 191 THR A O 1
ATOM 1536 N N . ALA A 1 192 ? -39.463 23.562 28.710 1.00 94.44 192 ALA A N 1
ATOM 1537 C CA . ALA A 1 192 ? -38.711 24.556 27.950 1.00 94.44 192 ALA A CA 1
ATOM 1538 C C . ALA A 1 192 ? -37.700 23.906 26.991 1.00 94.44 192 ALA A C 1
ATOM 1540 O O . ALA A 1 192 ? -37.593 24.333 25.842 1.00 94.44 192 ALA A O 1
ATOM 1541 N N . LEU A 1 193 ? -37.017 22.834 27.405 1.00 91.81 193 LEU A N 1
ATOM 1542 C CA . LEU A 1 193 ? -36.123 22.060 26.538 1.00 91.81 193 LEU A CA 1
ATOM 1543 C C . LEU A 1 193 ? -36.874 21.360 25.403 1.00 91.81 193 LEU A C 1
ATOM 1545 O O . LEU A 1 193 ? -36.436 21.417 24.254 1.00 91.81 193 LEU A O 1
ATOM 1549 N N . ALA A 1 194 ? -38.017 20.735 25.693 1.00 89.88 194 ALA A N 1
ATOM 1550 C CA . ALA A 1 194 ? -38.837 20.075 24.680 1.00 89.88 194 ALA A CA 1
ATOM 1551 C C . ALA A 1 194 ? -39.358 21.077 23.636 1.00 89.88 194 ALA A C 1
ATOM 1553 O O . ALA A 1 194 ? -39.256 20.842 22.426 1.00 89.88 194 ALA A O 1
ATOM 1554 N N . VAL A 1 195 ? -39.856 22.228 24.095 1.00 94.50 195 VAL A N 1
ATOM 1555 C CA . VAL A 1 195 ? -40.297 23.329 23.231 1.00 94.50 195 VAL A CA 1
ATOM 1556 C C . VAL A 1 195 ? -39.114 23.910 22.455 1.00 94.50 195 VAL A C 1
ATOM 1558 O O . VAL A 1 195 ? -39.220 24.105 21.244 1.00 94.50 195 VAL A O 1
ATOM 1561 N N . GLY A 1 196 ? -37.965 24.119 23.098 1.00 89.94 196 GLY A N 1
ATOM 1562 C CA . GLY A 1 196 ? -36.726 24.583 22.468 1.00 89.94 196 GLY A CA 1
ATOM 1563 C C . GLY A 1 196 ? -36.240 23.652 21.354 1.00 89.94 196 GLY A C 1
ATOM 1564 O O . GLY A 1 196 ? -35.948 24.096 20.245 1.00 89.94 196 GLY A O 1
ATOM 1565 N N . TRP A 1 197 ? -36.240 22.339 21.590 1.00 88.88 197 TRP A N 1
ATOM 1566 C CA . TRP A 1 197 ? -35.854 21.352 20.582 1.00 88.88 197 TRP A CA 1
ATOM 1567 C C . TRP A 1 197 ? -36.833 21.314 19.404 1.00 88.88 197 TRP A C 1
ATOM 1569 O O . TRP A 1 197 ? -36.418 21.311 18.240 1.00 88.88 197 TRP A O 1
ATOM 1579 N N . TYR A 1 198 ? -38.141 21.327 19.675 1.00 84.88 198 TYR A N 1
ATOM 1580 C CA . TYR A 1 198 ? -39.153 21.276 18.621 1.00 84.88 198 TYR A CA 1
ATOM 1581 C C . TYR A 1 198 ? -39.158 22.551 17.765 1.00 84.88 198 TYR A C 1
ATOM 1583 O O . TYR A 1 198 ? -39.221 22.481 16.531 1.00 84.88 198 TYR A O 1
ATOM 1591 N N . THR A 1 199 ? -39.028 23.716 18.405 1.00 85.56 199 THR A N 1
ATOM 1592 C CA . THR A 1 199 ? -38.917 25.012 17.722 1.00 85.56 199 THR A CA 1
ATOM 1593 C C . THR A 1 199 ? -37.632 25.116 16.911 1.00 85.56 199 THR A C 1
ATOM 1595 O O . THR A 1 199 ? -37.703 25.546 15.764 1.00 85.56 199 THR A O 1
ATOM 1598 N N . ALA A 1 200 ? -36.485 24.637 17.398 1.00 82.50 200 ALA A N 1
ATOM 1599 C CA . ALA A 1 200 ? -35.252 24.596 16.609 1.00 82.50 200 ALA A CA 1
ATOM 1600 C C . ALA A 1 200 ? -35.380 23.663 15.386 1.00 82.50 200 ALA A C 1
ATOM 1602 O O . ALA A 1 200 ? -35.058 24.045 14.254 1.00 82.50 200 ALA A O 1
ATOM 1603 N N . LYS A 1 201 ? -35.935 22.457 15.581 1.00 77.00 201 LYS A N 1
ATOM 1604 C CA . LYS A 1 201 ? -36.109 21.452 14.518 1.00 77.00 201 LYS A CA 1
ATOM 1605 C C . LYS A 1 201 ? -37.056 21.913 13.404 1.00 77.00 201 LYS A C 1
ATOM 1607 O O . LYS A 1 201 ? -36.864 21.542 12.247 1.00 77.00 201 LYS A O 1
ATOM 1612 N N . ARG A 1 202 ? -38.090 22.699 13.725 1.00 75.31 202 ARG A N 1
ATOM 1613 C CA . ARG A 1 202 ? -39.089 23.181 12.748 1.00 75.31 202 ARG A CA 1
ATOM 1614 C C . ARG A 1 202 ? -38.855 24.622 12.277 1.00 75.31 202 ARG A C 1
ATOM 1616 O O . ARG A 1 202 ? -39.170 24.938 11.131 1.00 75.31 202 ARG A O 1
ATOM 1623 N N . GLY A 1 203 ? -38.299 25.478 13.126 1.00 77.00 203 GLY A N 1
ATOM 1624 C CA . GLY A 1 203 ? -38.142 26.918 12.907 1.00 77.00 203 GLY A CA 1
ATOM 1625 C C . GLY A 1 203 ? -36.987 27.288 11.981 1.00 77.00 203 GLY A C 1
ATOM 1626 O O . GLY A 1 203 ? -37.129 28.199 11.168 1.00 77.00 203 GLY A O 1
ATOM 1627 N N . THR A 1 204 ? -35.886 26.532 12.002 1.00 78.06 204 THR A N 1
ATOM 1628 C CA . THR A 1 204 ? -34.707 26.768 11.140 1.00 78.06 204 THR A CA 1
ATOM 1629 C C . THR A 1 204 ? -35.059 26.868 9.651 1.00 78.06 204 THR A C 1
ATOM 1631 O O . THR A 1 204 ? -34.551 27.740 8.947 1.00 78.06 204 THR A O 1
ATOM 1634 N N . GLY A 1 205 ? -35.997 26.047 9.165 1.00 70.62 205 GLY A N 1
ATOM 1635 C CA . GLY A 1 205 ? -36.452 26.086 7.772 1.00 70.62 205 GLY A CA 1
ATOM 1636 C C . GLY A 1 205 ? -37.256 27.340 7.401 1.00 70.62 205 GLY A C 1
ATOM 1637 O O . GLY A 1 205 ? -37.174 27.802 6.261 1.00 70.62 205 GLY A O 1
ATOM 1638 N N . LEU A 1 206 ? -38.020 27.905 8.341 1.00 69.88 206 LEU A N 1
ATOM 1639 C CA . LEU A 1 206 ? -38.777 29.146 8.139 1.00 69.88 206 LEU A CA 1
ATOM 1640 C C . LEU A 1 206 ? -37.837 30.355 8.149 1.00 69.88 206 LEU A C 1
ATOM 1642 O O . LEU A 1 206 ? -37.913 31.188 7.248 1.00 69.88 206 LEU A O 1
ATOM 1646 N N . THR A 1 207 ? -36.896 30.396 9.095 1.00 70.81 207 THR A N 1
ATOM 1647 C CA . THR A 1 207 ? -35.893 31.463 9.203 1.00 70.81 207 THR A CA 1
ATOM 1648 C C . THR A 1 207 ? -34.964 31.484 7.991 1.00 70.81 207 THR A C 1
ATOM 1650 O O . THR A 1 207 ? -34.781 32.535 7.381 1.00 70.81 207 THR A O 1
ATOM 1653 N N . ALA A 1 208 ? -34.466 30.323 7.546 1.00 70.00 208 ALA A N 1
ATOM 1654 C CA . ALA A 1 208 ? -33.649 30.224 6.334 1.00 70.00 208 ALA A CA 1
ATOM 1655 C C . ALA A 1 208 ? -34.404 30.707 5.080 1.00 70.00 208 ALA A C 1
ATOM 1657 O O . ALA A 1 208 ? -33.833 31.367 4.212 1.00 70.00 208 ALA A O 1
ATOM 1658 N N . ARG A 1 209 ? -35.712 30.425 4.986 1.00 64.50 209 ARG A N 1
ATOM 1659 C CA . ARG A 1 209 ? -36.560 30.911 3.886 1.00 64.50 209 ARG A CA 1
ATOM 1660 C C . ARG A 1 209 ? -36.819 32.410 3.952 1.00 64.50 209 ARG A C 1
ATOM 1662 O O . ARG A 1 209 ? -36.851 33.040 2.900 1.00 64.50 209 ARG A O 1
ATOM 1669 N N . TYR A 1 210 ? -37.016 32.955 5.147 1.00 68.19 210 TYR A N 1
ATOM 1670 C CA . TYR A 1 210 ? -37.226 34.383 5.366 1.00 68.19 210 TYR A CA 1
ATOM 1671 C C . TYR A 1 210 ? -35.966 35.188 5.022 1.00 68.19 210 TYR A C 1
ATOM 1673 O O . TYR A 1 210 ? -36.036 36.139 4.245 1.00 68.19 210 TYR A O 1
ATOM 1681 N N . ILE A 1 211 ? -34.799 34.735 5.489 1.00 68.88 211 ILE A N 1
ATOM 1682 C CA . ILE A 1 211 ? -33.497 35.323 5.145 1.00 68.88 211 ILE A CA 1
ATOM 1683 C C . ILE A 1 211 ? -33.243 35.212 3.633 1.00 68.88 211 ILE A C 1
ATOM 1685 O O . ILE A 1 211 ? -32.929 36.205 2.981 1.00 68.88 211 ILE A O 1
ATOM 1689 N N . GLY A 1 212 ? -33.490 34.041 3.037 1.00 64.56 212 GLY A N 1
ATOM 1690 C CA . GLY A 1 212 ? -33.348 33.837 1.593 1.00 64.56 212 GLY A CA 1
ATOM 1691 C C . GLY A 1 212 ? -34.371 34.588 0.728 1.00 64.56 212 GLY A C 1
ATOM 1692 O O . GLY A 1 212 ? -34.156 34.733 -0.471 1.00 64.56 212 GLY A O 1
ATOM 1693 N N . ALA A 1 213 ? -35.492 35.054 1.288 1.00 63.75 213 ALA A N 1
ATOM 1694 C CA . ALA A 1 213 ? -36.423 35.943 0.589 1.00 63.75 213 ALA A CA 1
ATOM 1695 C C . ALA A 1 213 ? -35.929 37.397 0.590 1.00 63.75 213 ALA A C 1
ATOM 1697 O O . ALA A 1 213 ? -36.213 38.133 -0.351 1.00 63.75 213 ALA A O 1
ATOM 1698 N N . ARG A 1 214 ? -35.171 37.795 1.618 1.00 64.00 214 ARG A N 1
ATOM 1699 C CA . ARG A 1 214 ? -34.651 39.157 1.775 1.00 64.00 214 ARG A CA 1
ATOM 1700 C C . ARG A 1 214 ? -33.307 39.377 1.073 1.00 64.00 214 ARG A C 1
ATOM 1702 O O . ARG A 1 214 ? -33.042 40.488 0.638 1.00 64.00 214 ARG A O 1
ATOM 1709 N N . LEU A 1 215 ? -32.505 38.322 0.900 1.00 63.03 215 LEU A N 1
ATOM 1710 C CA . LEU A 1 215 ? -31.174 38.359 0.268 1.00 63.03 215 LEU A CA 1
ATOM 1711 C C . LEU A 1 215 ? -31.166 38.118 -1.258 1.00 63.03 215 LEU A C 1
ATOM 1713 O O . LEU A 1 215 ? -30.130 37.792 -1.824 1.00 63.03 215 LEU A O 1
ATOM 1717 N N . GLY A 1 216 ? -32.297 38.312 -1.945 1.00 56.09 216 GLY A N 1
ATOM 1718 C CA . GLY A 1 216 ? -32.319 38.389 -3.410 1.00 56.09 216 GLY A CA 1
ATOM 1719 C C . GLY A 1 216 ? -32.476 37.041 -4.117 1.00 56.09 216 GLY A C 1
ATOM 1720 O O . GLY A 1 216 ? -31.516 36.353 -4.452 1.00 56.09 216 GLY A O 1
ATOM 1721 N N . LYS A 1 217 ? -33.724 36.698 -4.443 1.00 53.38 217 LYS A N 1
ATOM 1722 C CA . LYS A 1 217 ? -34.029 35.741 -5.515 1.00 53.38 217 LYS A CA 1
ATOM 1723 C C . LYS A 1 217 ? -34.292 36.524 -6.797 1.00 53.38 217 LYS A C 1
ATOM 1725 O O . LYS A 1 217 ? -35.077 37.468 -6.772 1.00 53.38 217 LYS A O 1
ATOM 1730 N N . SER A 1 218 ? -33.694 36.111 -7.915 1.00 40.03 218 SER A N 1
ATOM 1731 C CA . SER A 1 218 ? -34.067 36.636 -9.234 1.00 40.03 218 SER A CA 1
ATOM 1732 C C . SER A 1 218 ? -35.527 36.271 -9.531 1.00 40.03 218 SER A C 1
ATOM 1734 O O . SER A 1 218 ? -35.921 35.109 -9.424 1.00 40.03 218 SER A O 1
ATOM 1736 N N . SER A 1 219 ? -36.347 37.270 -9.861 1.00 44.75 219 SER A N 1
ATOM 1737 C CA . SER A 1 219 ? -37.811 37.186 -10.000 1.00 44.75 219 SER A CA 1
ATOM 1738 C C . SER A 1 219 ? -38.295 36.421 -11.242 1.00 44.75 219 SER A C 1
ATOM 1740 O O . SER A 1 219 ? -39.497 36.362 -11.509 1.00 44.75 219 SER A O 1
ATOM 1742 N N . LEU A 1 220 ? -37.394 35.781 -11.992 1.00 54.44 220 LEU A N 1
ATOM 1743 C CA . LEU A 1 220 ? -37.704 35.133 -13.265 1.00 54.44 220 LEU A CA 1
ATOM 1744 C C . LEU A 1 220 ? -37.954 33.622 -13.159 1.00 54.44 220 LEU A C 1
ATOM 1746 O O . LEU A 1 220 ? -37.625 32.856 -14.055 1.00 54.44 220 LEU A O 1
ATOM 1750 N N . VAL A 1 221 ? -38.609 33.183 -12.089 1.00 47.28 221 VAL A N 1
ATOM 1751 C CA . VAL A 1 221 ? -39.348 31.918 -12.080 1.00 47.28 221 VAL A CA 1
ATOM 1752 C C . VAL A 1 221 ? -40.659 32.210 -11.385 1.00 47.28 221 VAL A C 1
ATOM 1754 O O . VAL A 1 221 ? -40.696 32.560 -10.209 1.00 47.28 221 VAL A O 1
ATOM 1757 N N . ARG A 1 222 ? -41.746 32.120 -12.148 1.00 47.75 222 ARG A N 1
ATOM 1758 C CA . ARG A 1 222 ? -43.099 32.426 -11.695 1.00 47.75 222 ARG A CA 1
ATOM 1759 C C . ARG A 1 222 ? -43.533 31.380 -10.662 1.00 47.75 222 ARG A C 1
ATOM 1761 O O . ARG A 1 222 ? -44.255 30.439 -10.970 1.00 47.75 222 ARG A O 1
ATOM 1768 N N . GLU A 1 223 ? -43.099 31.547 -9.417 1.00 44.53 223 GLU A N 1
ATOM 1769 C CA . GLU A 1 223 ? -43.581 30.800 -8.254 1.00 44.53 223 GLU A CA 1
ATOM 1770 C C . GLU A 1 223 ? -44.951 31.330 -7.795 1.00 44.53 223 GLU A C 1
ATOM 1772 O O . GLU A 1 223 ? -45.213 31.453 -6.605 1.00 44.53 223 GLU A O 1
ATOM 1777 N N . THR A 1 224 ? -45.868 31.636 -8.719 1.00 42.91 224 THR A N 1
ATOM 1778 C CA . THR A 1 224 ? -47.194 32.202 -8.396 1.00 42.91 224 THR A CA 1
ATOM 1779 C C . THR A 1 224 ? -48.174 31.161 -7.842 1.00 42.91 224 THR A C 1
ATOM 1781 O O . THR A 1 224 ? -49.370 31.236 -8.087 1.00 42.91 224 THR A O 1
ATOM 1784 N N . SER A 1 225 ? -47.692 30.140 -7.134 1.00 48.09 225 SER A N 1
ATOM 1785 C CA . SER A 1 225 ? -48.555 29.193 -6.412 1.00 48.09 225 SER A CA 1
ATOM 1786 C C . SER A 1 225 ? -47.936 28.711 -5.100 1.00 48.09 225 SER A C 1
ATOM 1788 O O . SER A 1 225 ? -48.177 27.587 -4.661 1.00 48.09 225 SER A O 1
ATOM 1790 N N . ARG A 1 226 ? -47.098 29.532 -4.459 1.00 54.56 226 ARG A N 1
ATOM 1791 C CA . ARG A 1 226 ? -46.620 29.238 -3.104 1.00 54.56 226 ARG A CA 1
ATOM 1792 C C . ARG A 1 226 ? -47.349 30.134 -2.125 1.00 54.56 226 ARG A C 1
ATOM 1794 O O . ARG A 1 226 ? -47.150 31.338 -2.130 1.00 54.56 226 ARG A O 1
ATOM 1801 N N . ILE A 1 227 ? -48.175 29.506 -1.296 1.00 54.19 227 ILE A N 1
ATOM 1802 C CA . ILE A 1 227 ? -48.838 30.133 -0.159 1.00 54.19 227 ILE A CA 1
ATOM 1803 C C . ILE A 1 227 ? -47.738 30.703 0.745 1.00 54.19 227 ILE A C 1
ATOM 1805 O O . ILE A 1 227 ? -46.990 29.947 1.373 1.00 54.19 227 ILE A O 1
ATOM 1809 N N . THR A 1 228 ? -47.576 32.024 0.748 1.00 58.47 228 THR A N 1
ATOM 1810 C CA . THR A 1 228 ? -46.636 32.689 1.649 1.00 58.47 228 THR A CA 1
ATOM 1811 C C . THR A 1 228 ? -47.318 32.911 3.002 1.00 58.47 228 THR A C 1
ATOM 1813 O O . THR A 1 228 ? -48.487 33.293 3.029 1.00 58.47 228 THR A O 1
ATOM 1816 N N . PRO A 1 229 ? -46.638 32.693 4.144 1.00 57.59 229 PRO A N 1
ATOM 1817 C CA . PRO A 1 229 ? -47.270 32.805 5.465 1.00 57.59 229 PRO A CA 1
ATOM 1818 C C . PRO A 1 229 ? -47.904 34.182 5.724 1.00 57.59 229 PRO A C 1
ATOM 1820 O O . PRO A 1 229 ? -48.923 34.286 6.398 1.00 57.59 229 PRO A O 1
ATOM 1823 N N . LEU A 1 230 ? -47.325 35.235 5.139 1.00 64.69 230 LEU A N 1
ATOM 1824 C CA . LEU A 1 230 ? -47.808 36.610 5.260 1.00 64.69 230 LEU A CA 1
ATOM 1825 C C . LEU A 1 230 ? -49.135 36.843 4.512 1.00 64.69 230 LEU A C 1
ATOM 1827 O O . LEU A 1 230 ? -49.953 37.662 4.920 1.00 64.69 230 LEU A O 1
ATOM 1831 N N . GLU A 1 231 ? -49.351 36.121 3.416 1.00 63.84 231 GLU A N 1
ATOM 1832 C CA . GLU A 1 231 ? -50.555 36.196 2.586 1.00 63.84 231 GLU A CA 1
ATOM 1833 C C . GLU A 1 231 ? -51.698 35.354 3.177 1.00 63.84 231 GLU A C 1
ATOM 1835 O O . GLU A 1 231 ? -52.851 35.782 3.138 1.00 63.84 231 GLU A O 1
ATOM 1840 N N . VAL A 1 232 ? -51.369 34.237 3.847 1.00 66.75 232 VAL A N 1
ATOM 1841 C CA . VAL A 1 232 ? -52.312 33.454 4.678 1.00 66.75 232 VAL A CA 1
ATOM 1842 C C . VAL A 1 232 ? -52.922 34.323 5.773 1.00 66.75 232 VAL A C 1
ATOM 1844 O O . VAL A 1 232 ? -54.128 34.271 5.997 1.00 66.75 232 VAL A O 1
ATOM 1847 N N . ALA A 1 233 ? -52.092 35.136 6.433 1.00 72.12 233 ALA A N 1
ATOM 1848 C CA . ALA A 1 233 ? -52.541 36.020 7.501 1.00 72.12 233 ALA A CA 1
ATOM 1849 C C . ALA A 1 233 ? -53.472 37.132 6.985 1.00 72.12 233 ALA A C 1
ATOM 1851 O O . ALA A 1 233 ? -54.444 37.474 7.650 1.00 72.12 233 ALA A O 1
ATOM 1852 N N . LYS A 1 234 ? -53.207 37.680 5.788 1.00 73.62 234 LYS A N 1
ATOM 1853 C CA . LYS A 1 234 ? -54.011 38.768 5.201 1.00 73.62 234 LYS A CA 1
ATOM 1854 C C . LYS A 1 234 ? -55.314 38.286 4.557 1.00 73.62 234 LYS A C 1
ATOM 1856 O O . LYS A 1 234 ? -56.310 39.005 4.595 1.00 73.62 234 LYS A O 1
ATOM 1861 N N . HIS A 1 235 ? -55.334 37.091 3.961 1.00 72.69 235 HIS A N 1
ATOM 1862 C CA . HIS A 1 235 ? -56.505 36.563 3.252 1.00 72.69 235 HIS A CA 1
ATOM 1863 C C . HIS A 1 235 ? -56.758 35.072 3.551 1.00 72.69 235 HIS A C 1
ATOM 1865 O O . HIS A 1 235 ? -56.638 34.231 2.652 1.00 72.69 235 HIS A O 1
ATOM 1871 N N . PRO A 1 236 ? -57.175 34.713 4.780 1.00 73.56 236 PRO A N 1
ATOM 1872 C CA . PRO A 1 236 ? -57.322 33.313 5.190 1.00 73.56 236 PRO A CA 1
ATOM 1873 C C . PRO A 1 236 ? -58.378 32.563 4.362 1.00 73.56 236 PRO A C 1
ATOM 1875 O O . PRO A 1 236 ? -58.140 31.443 3.912 1.00 73.56 236 PRO A O 1
ATOM 1878 N N . ILE A 1 237 ? -59.506 33.215 4.061 1.00 75.25 237 ILE A N 1
ATOM 1879 C CA . ILE A 1 237 ? -60.639 32.606 3.343 1.00 75.25 237 ILE A CA 1
ATOM 1880 C C . ILE A 1 237 ? -60.296 32.349 1.866 1.00 75.25 237 ILE A C 1
ATOM 1882 O O . ILE A 1 237 ? -60.518 31.251 1.356 1.00 75.25 237 ILE A O 1
ATOM 1886 N N . LYS A 1 238 ? -59.679 33.324 1.182 1.00 69.88 238 LYS A N 1
ATOM 1887 C CA . LYS A 1 238 ? -59.265 33.172 -0.227 1.00 69.88 238 LYS A CA 1
ATOM 1888 C C . LYS A 1 238 ? -58.164 32.121 -0.379 1.00 69.88 238 LYS A C 1
ATOM 1890 O O . LYS A 1 238 ? -58.164 31.366 -1.348 1.00 69.88 238 LYS A O 1
ATOM 1895 N N . THR A 1 239 ? -57.263 32.032 0.601 1.00 68.88 239 THR A N 1
ATOM 1896 C CA . THR A 1 239 ? -56.201 31.018 0.616 1.00 68.88 239 THR A CA 1
ATOM 1897 C C . THR A 1 239 ? -56.778 29.614 0.806 1.00 68.88 239 THR A C 1
ATOM 1899 O O . THR A 1 239 ? -56.380 28.689 0.099 1.00 68.88 239 THR A O 1
ATOM 1902 N N . PHE A 1 240 ? -57.760 29.450 1.700 1.00 70.62 240 PHE A N 1
ATOM 1903 C CA . PHE A 1 240 ? -58.432 28.169 1.920 1.00 70.62 240 PHE A CA 1
AT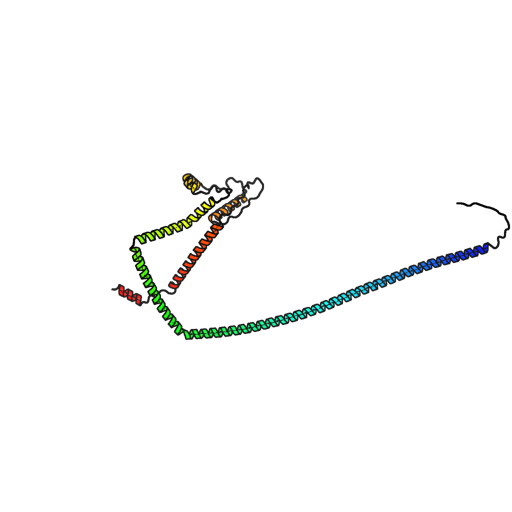OM 1904 C C . PHE A 1 240 ? -59.207 27.707 0.678 1.00 70.62 240 PHE A C 1
ATOM 1906 O O . PHE A 1 240 ? -59.056 26.566 0.247 1.00 70.62 240 PHE A O 1
ATOM 1913 N N . GLN A 1 241 ? -59.940 28.617 0.029 1.00 73.38 241 GLN A N 1
ATOM 1914 C CA . GLN A 1 241 ? -60.665 28.341 -1.216 1.00 73.38 241 GLN A CA 1
ATOM 1915 C C . GLN A 1 241 ? -59.728 28.009 -2.395 1.00 73.38 241 GLN A C 1
ATOM 1917 O O . GLN A 1 241 ? -60.070 27.230 -3.284 1.00 73.38 241 GLN A O 1
ATOM 1922 N N . MET A 1 242 ? -58.520 28.577 -2.409 1.00 65.94 242 MET A N 1
ATOM 1923 C CA . MET A 1 242 ? -57.489 28.261 -3.400 1.00 65.94 242 MET A CA 1
ATOM 1924 C C . MET A 1 242 ? -56.812 26.909 -3.130 1.00 65.94 242 MET A C 1
ATOM 1926 O O . MET A 1 242 ? -56.409 26.231 -4.074 1.00 65.94 242 MET A O 1
ATOM 1930 N N . MET A 1 243 ? -56.723 26.497 -1.863 1.00 64.88 243 MET A N 1
ATOM 1931 C CA . MET A 1 243 ? -56.149 25.218 -1.439 1.00 64.88 243 MET A CA 1
ATOM 1932 C C . MET A 1 243 ? -57.091 24.031 -1.690 1.00 64.88 243 MET A C 1
ATOM 1934 O O . MET A 1 243 ? -56.618 22.934 -1.982 1.00 64.88 243 MET A O 1
ATOM 1938 N N . THR A 1 244 ? -58.407 24.250 -1.633 1.00 64.00 244 THR A N 1
ATOM 1939 C CA . THR A 1 244 ? -59.439 23.238 -1.931 1.00 64.00 244 THR A CA 1
ATOM 1940 C C . THR A 1 244 ? -59.758 23.104 -3.423 1.00 64.00 244 THR A C 1
ATOM 1942 O O . THR A 1 244 ? -60.446 22.168 -3.834 1.00 64.00 244 THR A O 1
ATOM 1945 N N . ARG A 1 245 ? -59.241 24.001 -4.270 1.00 67.81 245 ARG A N 1
ATOM 1946 C CA . ARG A 1 245 ? -59.455 23.954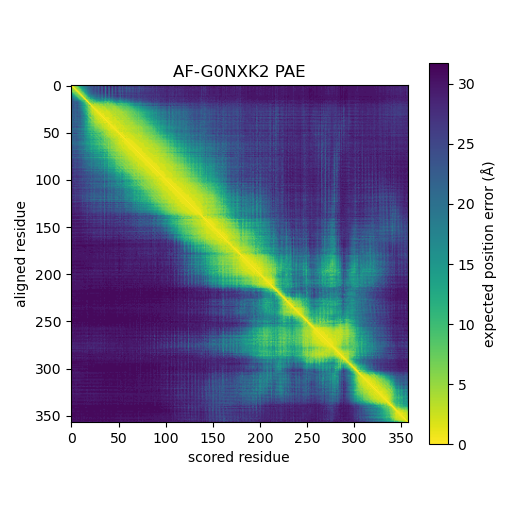 -5.720 1.00 67.81 245 ARG A CA 1
ATOM 1947 C C . ARG A 1 245 ? -58.667 22.795 -6.344 1.00 67.81 245 ARG A C 1
ATOM 1949 O O . ARG A 1 245 ? -57.443 22.736 -6.240 1.00 67.81 245 ARG A O 1
ATOM 1956 N N . GLN A 1 246 ? -59.369 21.892 -7.034 1.00 58.00 246 GLN A N 1
ATOM 1957 C CA . GLN A 1 246 ? -58.766 20.754 -7.738 1.00 58.00 246 GLN A CA 1
ATOM 1958 C C . GLN A 1 246 ? -57.685 21.215 -8.728 1.00 58.00 246 GLN A C 1
ATOM 1960 O O . GLN A 1 246 ? -57.859 22.193 -9.465 1.00 58.00 246 GLN A O 1
ATOM 1965 N N . LYS A 1 247 ? -56.554 20.503 -8.742 1.00 59.91 247 LYS A N 1
ATOM 1966 C CA . LYS A 1 247 ? -55.421 20.791 -9.630 1.00 59.91 247 LYS A CA 1
ATOM 1967 C C . LYS A 1 247 ? -55.837 20.491 -11.072 1.00 59.91 247 LYS A C 1
ATOM 1969 O O . LYS A 1 247 ? -55.932 19.329 -11.447 1.00 59.91 247 LYS A O 1
ATOM 1974 N N . LYS A 1 248 ? -56.097 21.530 -11.871 1.00 61.06 248 LYS A N 1
ATOM 1975 C CA . LYS A 1 248 ? -56.340 21.378 -13.315 1.00 61.06 248 LYS A CA 1
ATOM 1976 C C . LYS A 1 248 ? -55.100 20.791 -13.995 1.00 61.06 248 LYS A C 1
ATOM 1978 O O . LYS A 1 248 ? -53.980 21.099 -13.582 1.00 61.06 248 LYS A O 1
ATOM 1983 N N . ASP A 1 249 ? -55.313 19.964 -15.018 1.00 65.31 249 ASP A N 1
ATOM 1984 C CA . ASP A 1 249 ? -54.224 19.377 -15.797 1.00 65.31 249 ASP A CA 1
ATOM 1985 C C . ASP A 1 249 ? -53.387 20.501 -16.439 1.00 65.31 249 ASP A C 1
ATOM 1987 O O . ASP A 1 249 ? -53.941 21.310 -17.190 1.00 65.31 249 ASP A O 1
ATOM 1991 N N . PRO A 1 250 ? -52.078 20.604 -16.136 1.00 63.03 250 PRO A N 1
ATOM 1992 C CA . PRO A 1 250 ? -51.215 21.643 -16.694 1.00 63.03 250 PRO A CA 1
ATOM 1993 C C . PRO A 1 250 ? -51.048 21.556 -18.220 1.00 63.03 250 PRO A C 1
ATOM 1995 O O . PRO A 1 250 ? -50.530 22.502 -18.809 1.00 63.03 250 PRO A O 1
ATOM 1998 N N . LEU A 1 251 ? -51.462 20.448 -18.846 1.00 63.09 251 LEU A N 1
ATOM 1999 C CA . LEU A 1 251 ? -51.397 20.229 -20.295 1.00 63.09 251 LEU A CA 1
ATOM 2000 C C . LEU A 1 251 ? -52.737 20.494 -21.008 1.00 63.09 251 LEU A C 1
ATOM 2002 O O . LEU A 1 251 ? -52.786 20.481 -22.238 1.00 63.09 251 LEU A O 1
ATOM 2006 N N . ALA A 1 252 ? -53.816 20.787 -20.269 1.00 60.91 252 ALA A N 1
ATOM 2007 C CA . ALA A 1 252 ? -55.120 21.083 -20.858 1.00 60.91 252 ALA A CA 1
ATOM 2008 C C . ALA A 1 252 ? -55.068 22.391 -21.670 1.00 60.91 252 ALA A C 1
ATOM 2010 O O . ALA A 1 252 ? -54.936 23.480 -21.110 1.00 60.91 252 ALA A O 1
ATOM 2011 N N . GLY A 1 253 ? -55.172 22.270 -22.997 1.00 66.88 253 GLY A N 1
ATOM 2012 C CA . GLY A 1 253 ? -55.150 23.389 -23.946 1.00 66.88 253 GLY A CA 1
ATOM 2013 C C . GLY A 1 253 ? -53.882 23.496 -24.801 1.00 66.88 253 GLY A C 1
ATOM 2014 O O . GLY A 1 253 ? -53.817 24.376 -25.656 1.00 66.88 253 GLY A O 1
ATOM 2015 N N . VAL A 1 254 ? -52.890 22.615 -24.618 1.00 68.62 254 VAL A N 1
ATOM 2016 C CA . VAL A 1 254 ? -51.696 22.561 -25.479 1.00 68.62 254 VAL A CA 1
ATOM 2017 C C . VAL A 1 254 ? -51.829 21.389 -26.449 1.00 68.62 254 VAL A C 1
ATOM 2019 O O . VAL A 1 254 ? -51.821 20.233 -26.039 1.00 68.62 254 VAL A O 1
ATOM 2022 N N . ILE A 1 255 ? -51.940 21.685 -27.745 1.00 75.56 255 ILE A N 1
ATOM 2023 C CA . ILE A 1 255 ? -52.006 20.665 -28.798 1.00 75.56 255 ILE A CA 1
ATOM 2024 C C . ILE A 1 255 ? -50.594 20.097 -28.995 1.00 75.56 255 ILE A C 1
ATOM 2026 O O . ILE A 1 255 ? -49.707 20.772 -29.517 1.00 75.56 255 ILE A O 1
ATOM 2030 N N . LEU A 1 256 ? -50.370 18.869 -28.528 1.00 77.44 256 LEU A N 1
ATOM 2031 C CA . LEU A 1 256 ? -49.090 18.158 -28.585 1.00 77.44 256 LEU A CA 1
ATOM 2032 C C . LEU A 1 256 ? -49.275 16.823 -29.306 1.00 77.44 256 LEU A C 1
ATOM 2034 O O . LEU A 1 256 ? -50.355 16.238 -29.289 1.00 77.44 256 LEU A O 1
ATOM 2038 N N . SER A 1 257 ? -48.203 16.300 -29.905 1.00 82.75 257 SER A N 1
ATOM 2039 C CA . SER A 1 257 ? -48.221 14.907 -30.348 1.00 82.75 257 SER A CA 1
ATOM 2040 C C . SER A 1 257 ? -48.303 13.978 -29.122 1.00 82.75 257 SER A C 1
ATOM 2042 O O . SER A 1 257 ? -47.626 14.241 -28.120 1.00 82.75 257 SER A O 1
ATOM 2044 N N . PRO A 1 258 ? -49.051 12.856 -29.180 1.00 85.00 258 PRO A N 1
ATOM 2045 C CA . PRO A 1 258 ? -49.226 11.960 -28.029 1.00 85.00 258 PRO A CA 1
ATOM 2046 C C . PRO A 1 258 ? -47.913 11.412 -27.448 1.00 85.00 258 PRO A C 1
ATOM 2048 O O . PRO A 1 258 ? -47.835 11.042 -26.278 1.00 85.00 258 PRO A O 1
ATOM 2051 N N . ALA A 1 259 ? -46.854 11.332 -28.258 1.00 82.62 259 ALA A N 1
ATOM 2052 C CA . ALA A 1 259 ? -45.526 10.935 -27.799 1.00 82.62 259 ALA A CA 1
ATOM 2053 C C . ALA A 1 259 ? -44.822 12.041 -26.988 1.00 82.62 259 ALA A C 1
ATOM 2055 O O . ALA A 1 259 ? -44.152 11.747 -25.997 1.00 82.62 259 ALA A O 1
ATOM 2056 N N . LEU A 1 260 ? -44.975 13.310 -27.385 1.00 81.38 260 LEU A N 1
ATOM 2057 C CA . LEU A 1 260 ? -44.374 14.448 -26.688 1.00 81.38 260 LEU A CA 1
ATOM 2058 C C . LEU A 1 260 ? -45.117 14.763 -25.386 1.00 81.38 260 LEU A C 1
ATOM 2060 O O . LEU A 1 260 ? -44.480 15.066 -24.379 1.00 81.38 260 LEU A O 1
ATOM 2064 N N . GLU A 1 261 ? -46.442 14.626 -25.389 1.00 84.12 261 GLU A N 1
ATOM 2065 C CA . GLU A 1 261 ? -47.270 14.793 -24.195 1.00 84.12 261 GLU A CA 1
ATOM 2066 C C . GLU A 1 261 ? -46.867 13.811 -23.087 1.00 84.12 261 GLU A C 1
ATOM 2068 O O . GLU A 1 261 ? -46.586 14.239 -21.968 1.00 84.12 261 GLU A O 1
ATOM 2073 N N . ARG A 1 262 ? -46.730 12.515 -23.411 1.00 84.12 262 ARG A N 1
ATOM 2074 C CA . ARG A 1 262 ? -46.275 11.486 -22.457 1.00 84.12 262 ARG A CA 1
ATOM 2075 C C . ARG A 1 262 ? -44.925 11.841 -21.835 1.00 84.12 262 ARG A C 1
ATOM 2077 O O . ARG A 1 262 ? -44.803 11.856 -20.614 1.00 84.12 262 ARG A O 1
ATOM 2084 N N . ARG A 1 263 ? -43.943 12.235 -22.656 1.00 83.50 263 ARG A N 1
ATOM 2085 C CA . ARG A 1 263 ? -42.608 12.637 -22.174 1.00 83.50 263 ARG A CA 1
ATOM 2086 C C . ARG A 1 263 ? -42.663 13.853 -21.248 1.00 83.50 263 ARG A C 1
ATOM 2088 O O . ARG A 1 263 ? -41.981 13.875 -20.228 1.00 83.50 263 ARG A O 1
ATOM 2095 N N . LEU A 1 264 ? -43.467 14.864 -21.579 1.00 83.31 264 LEU A N 1
ATOM 2096 C CA . LEU A 1 264 ? -43.642 16.036 -20.716 1.00 83.31 264 LEU A CA 1
ATOM 2097 C C . LEU A 1 264 ? -44.334 15.673 -19.398 1.00 83.31 264 LEU A C 1
ATOM 2099 O O . LEU A 1 264 ? -43.957 16.195 -18.347 1.00 83.31 264 LEU A O 1
ATOM 2103 N N . ARG A 1 265 ? -45.298 14.749 -19.434 1.00 84.94 265 ARG A N 1
ATOM 2104 C CA . ARG A 1 265 ? -45.994 14.240 -18.248 1.00 84.94 265 ARG A CA 1
ATOM 2105 C C . ARG A 1 265 ? -45.047 13.463 -17.334 1.00 84.94 265 ARG A C 1
ATOM 2107 O O . ARG A 1 265 ? -45.032 13.721 -16.133 1.00 84.94 265 ARG A O 1
ATOM 2114 N N . ASP A 1 266 ? -44.184 12.621 -17.893 1.00 85.56 266 ASP A N 1
ATOM 2115 C CA . ASP A 1 266 ? -43.153 11.895 -17.142 1.00 85.56 266 ASP A CA 1
ATOM 2116 C C . ASP A 1 266 ? -42.129 12.843 -16.511 1.00 85.56 266 ASP A C 1
ATOM 2118 O O . ASP A 1 266 ? -41.784 12.711 -15.334 1.00 85.56 266 ASP A O 1
ATOM 2122 N N . ILE A 1 267 ? -41.679 13.863 -17.248 1.00 83.69 267 ILE A N 1
ATOM 2123 C CA . ILE A 1 267 ? -40.804 14.910 -16.700 1.00 83.69 267 ILE A CA 1
ATOM 2124 C C . ILE A 1 267 ? -41.510 15.661 -15.561 1.00 83.69 267 ILE A C 1
ATOM 2126 O O . ILE A 1 267 ? -40.894 15.951 -14.534 1.00 83.69 267 ILE A O 1
ATOM 2130 N N . ALA A 1 268 ? -42.807 15.948 -15.685 1.00 81.31 268 ALA A N 1
ATOM 2131 C CA . ALA A 1 268 ? -43.570 16.613 -14.631 1.00 81.31 268 ALA A CA 1
ATOM 2132 C C . ALA A 1 268 ? -43.737 15.728 -13.380 1.00 81.31 268 ALA A C 1
ATOM 2134 O O . ALA A 1 268 ? -43.565 16.214 -12.256 1.00 81.31 268 ALA A O 1
ATOM 2135 N N . ILE A 1 269 ? -44.018 14.431 -13.556 1.00 83.50 269 ILE A N 1
ATOM 2136 C CA . ILE A 1 269 ? -44.152 13.453 -12.466 1.00 83.50 269 ILE A CA 1
ATOM 2137 C C . ILE A 1 269 ? -42.815 13.277 -11.747 1.00 83.50 269 ILE A C 1
ATOM 2139 O O . ILE A 1 269 ? -42.752 13.406 -10.522 1.00 83.50 269 ILE A O 1
ATOM 2143 N N . THR A 1 270 ? -41.736 13.050 -12.499 1.00 82.50 270 THR A N 1
ATOM 2144 C CA . THR A 1 270 ? -40.382 12.915 -11.948 1.00 82.50 270 THR A CA 1
ATOM 2145 C C . THR A 1 270 ? -39.986 14.174 -11.187 1.00 82.50 270 THR A C 1
ATOM 2147 O O . THR A 1 270 ? -39.639 14.077 -10.017 1.00 82.50 270 THR A O 1
ATOM 2150 N N . THR A 1 271 ? -40.172 15.363 -11.764 1.00 81.69 271 THR A N 1
ATOM 2151 C CA . THR A 1 271 ? -39.900 16.646 -11.091 1.00 81.69 271 THR A CA 1
ATOM 2152 C C . THR A 1 271 ? -40.718 16.813 -9.803 1.00 81.69 271 THR A C 1
ATOM 2154 O O . THR A 1 271 ? -40.192 17.283 -8.791 1.00 81.69 271 THR A O 1
ATOM 2157 N N . SER A 1 272 ? -41.993 16.407 -9.793 1.00 77.44 272 SER A N 1
ATOM 2158 C CA . SER A 1 272 ? -42.838 16.462 -8.591 1.00 77.44 272 SER A CA 1
ATOM 2159 C C . SER A 1 272 ? -42.337 15.523 -7.491 1.00 77.44 272 SER A C 1
ATOM 2161 O O . SER A 1 272 ? -42.227 15.930 -6.331 1.00 77.44 272 SER A O 1
ATOM 2163 N N . ASN A 1 273 ? -41.974 14.294 -7.855 1.00 80.06 273 ASN A N 1
ATOM 2164 C CA . ASN A 1 273 ? -41.461 13.296 -6.921 1.00 80.06 273 ASN A CA 1
ATOM 2165 C C . ASN A 1 273 ? -40.072 13.674 -6.398 1.00 80.06 273 ASN A C 1
ATOM 2167 O O . ASN A 1 273 ? -39.843 13.625 -5.192 1.00 80.06 273 ASN A O 1
ATOM 2171 N N . THR A 1 274 ? -39.183 14.171 -7.260 1.00 75.44 274 THR A N 1
ATOM 2172 C CA . THR A 1 274 ? -37.892 14.745 -6.866 1.00 75.44 274 THR A CA 1
ATOM 2173 C C . THR A 1 274 ? -38.090 15.896 -5.883 1.00 75.44 274 THR A C 1
ATOM 2175 O O . THR A 1 274 ? -37.404 15.948 -4.868 1.00 75.44 274 THR A O 1
ATOM 2178 N N . LYS A 1 275 ? -39.071 16.783 -6.099 1.00 73.06 275 LYS A N 1
ATOM 2179 C CA . LYS A 1 275 ? -39.380 17.862 -5.149 1.00 73.06 275 LYS A CA 1
ATOM 2180 C C . LYS A 1 275 ? -39.875 17.336 -3.796 1.00 73.06 275 LYS A C 1
ATOM 2182 O O . LYS A 1 275 ? -39.452 17.859 -2.771 1.00 73.06 275 LYS A O 1
ATOM 2187 N N . ARG A 1 276 ? -40.761 16.331 -3.774 1.00 70.25 276 ARG A N 1
ATOM 2188 C CA . ARG A 1 276 ? -41.249 15.710 -2.523 1.00 70.25 276 ARG A CA 1
ATOM 2189 C C . ARG A 1 276 ? -40.125 15.028 -1.748 1.00 70.25 276 ARG A C 1
ATOM 2191 O O . ARG A 1 276 ? -40.037 15.193 -0.537 1.00 70.25 276 ARG A O 1
ATOM 2198 N N . ASN A 1 277 ? -39.238 14.343 -2.462 1.00 74.38 277 ASN A N 1
ATOM 2199 C CA . ASN A 1 277 ? -38.117 13.606 -1.887 1.00 74.38 277 ASN A CA 1
ATOM 2200 C C . ASN A 1 277 ? -36.888 14.492 -1.639 1.00 74.38 277 ASN A C 1
ATOM 2202 O O . ASN A 1 277 ? -35.834 13.983 -1.278 1.00 74.38 277 ASN A O 1
ATOM 2206 N N . ASN A 1 278 ? -37.001 15.811 -1.843 1.00 70.69 278 ASN A N 1
ATOM 2207 C CA . ASN A 1 278 ? -35.882 16.749 -1.802 1.00 70.69 278 ASN A CA 1
ATOM 2208 C C . ASN A 1 278 ? -34.673 16.259 -2.628 1.00 70.69 278 ASN A C 1
ATOM 2210 O O . ASN A 1 278 ? -33.541 16.409 -2.202 1.00 70.69 278 ASN A O 1
ATOM 2214 N N . GLY A 1 279 ? -34.871 15.667 -3.803 1.00 70.62 279 GLY A N 1
ATOM 2215 C CA . GLY A 1 279 ? -33.788 15.259 -4.703 1.00 70.62 279 GLY A CA 1
ATOM 2216 C C . GLY A 1 279 ? -33.192 16.431 -5.494 1.00 70.62 279 GLY A C 1
ATOM 2217 O O . GLY A 1 279 ? -33.656 17.570 -5.388 1.00 70.62 279 GLY A O 1
ATOM 2218 N N . LEU A 1 280 ? -32.154 16.155 -6.288 1.00 74.38 280 LEU A N 1
ATOM 2219 C CA . LEU A 1 280 ? -31.565 17.130 -7.210 1.00 74.38 280 LEU A CA 1
ATOM 2220 C C . LEU A 1 280 ? -32.376 17.185 -8.512 1.00 74.38 280 LEU A C 1
ATOM 2222 O O . LEU A 1 280 ? -32.725 16.149 -9.079 1.00 74.38 280 LEU A O 1
ATOM 2226 N N . PHE A 1 281 ? -32.667 18.396 -8.992 1.00 74.69 281 PHE A N 1
ATOM 2227 C CA . PHE A 1 281 ? -33.372 18.592 -10.258 1.00 74.69 281 PHE A CA 1
ATOM 2228 C C . PHE A 1 281 ? -32.443 18.366 -11.454 1.00 74.69 281 PHE A C 1
ATOM 2230 O O . PHE A 1 281 ? -31.261 18.703 -11.412 1.00 74.69 281 PHE A O 1
ATOM 2237 N N . ARG A 1 282 ? -33.003 17.810 -12.531 1.00 75.88 282 ARG A N 1
ATOM 2238 C CA . ARG A 1 282 ? -32.321 17.645 -13.819 1.00 75.88 282 ARG A CA 1
ATOM 2239 C C . ARG A 1 282 ? -32.616 18.849 -14.712 1.00 75.88 282 ARG A C 1
ATOM 2241 O O . ARG A 1 282 ? -33.725 19.381 -14.685 1.00 75.88 282 ARG A O 1
ATOM 2248 N N . ASN A 1 283 ? -31.641 19.247 -15.522 1.00 77.06 283 ASN A N 1
ATOM 2249 C CA . ASN A 1 283 ? -31.825 20.310 -16.507 1.00 77.06 283 ASN A CA 1
ATOM 2250 C C . ASN A 1 283 ? -32.571 19.756 -17.726 1.00 77.06 283 ASN A C 1
ATOM 2252 O O . ASN A 1 283 ? -32.224 18.690 -18.231 1.00 77.06 283 ASN A O 1
ATOM 2256 N N . VAL A 1 284 ? -33.582 20.483 -18.203 1.00 75.06 284 VAL A N 1
ATOM 2257 C CA . VAL A 1 284 ? -34.358 20.123 -19.396 1.00 75.06 284 VAL A CA 1
ATOM 2258 C C . VAL A 1 284 ? -34.207 21.237 -20.424 1.00 75.06 284 VAL A C 1
ATOM 2260 O O . VAL A 1 284 ? -34.559 22.384 -20.153 1.00 75.06 284 VAL A O 1
ATOM 2263 N N . MET A 1 285 ? -33.684 20.904 -21.605 1.00 79.12 285 MET A N 1
ATOM 2264 C CA . MET A 1 285 ? -33.536 21.841 -22.720 1.00 79.12 285 MET A CA 1
ATOM 2265 C C . MET A 1 285 ? -34.639 21.599 -23.751 1.00 79.12 285 MET A C 1
ATOM 2267 O O . MET A 1 285 ? -34.805 20.487 -24.248 1.00 79.12 285 MET A O 1
ATOM 2271 N N . LEU A 1 286 ? -35.398 22.645 -24.076 1.00 78.75 286 LEU A N 1
ATOM 2272 C CA . LEU A 1 286 ? -36.445 22.600 -25.095 1.00 78.75 286 LEU A CA 1
ATOM 2273 C C . LEU A 1 286 ? -35.917 23.269 -26.370 1.00 78.75 286 LEU A C 1
ATOM 2275 O O . LEU A 1 286 ? -35.664 24.469 -26.363 1.00 78.75 286 LEU A O 1
ATOM 2279 N N . TYR A 1 287 ? -35.769 22.517 -27.465 1.00 82.88 287 TYR A N 1
ATOM 2280 C CA . TYR A 1 287 ? -35.235 23.023 -28.741 1.00 82.88 287 TYR A CA 1
ATOM 2281 C C . TYR A 1 287 ? -36.235 22.844 -29.884 1.00 82.88 287 TYR A C 1
ATOM 2283 O O . TYR A 1 287 ? -36.978 21.864 -29.908 1.00 82.88 287 TYR A O 1
ATOM 2291 N N . GLY A 1 288 ? -36.288 23.788 -30.828 1.00 82.50 288 GLY A N 1
ATOM 2292 C CA . GLY A 1 288 ? -36.934 23.641 -32.142 1.00 82.50 288 GLY A CA 1
ATOM 2293 C C . GLY A 1 288 ? -37.355 24.973 -32.778 1.00 82.50 288 GLY A C 1
ATOM 2294 O O . GLY A 1 288 ? -37.000 26.020 -32.240 1.00 82.50 288 GLY A O 1
ATOM 2295 N N . PRO A 1 289 ? -38.083 24.931 -33.910 1.00 77.56 289 PRO A N 1
ATOM 2296 C CA . PRO A 1 289 ? -38.258 26.081 -34.795 1.00 77.56 289 PRO A CA 1
ATOM 2297 C C . PRO A 1 289 ? -38.955 27.272 -34.112 1.00 77.56 289 PRO A C 1
ATOM 2299 O O . PRO A 1 289 ? -39.797 27.075 -33.221 1.00 77.56 289 PRO A O 1
ATOM 2302 N N . PRO A 1 290 ? -38.603 28.513 -34.501 1.00 75.88 290 PRO A N 1
ATOM 2303 C CA . PRO A 1 290 ? -39.175 29.724 -33.922 1.00 75.88 290 PRO A CA 1
ATOM 2304 C C . PRO A 1 290 ? -40.696 29.737 -34.131 1.00 75.88 290 PRO A C 1
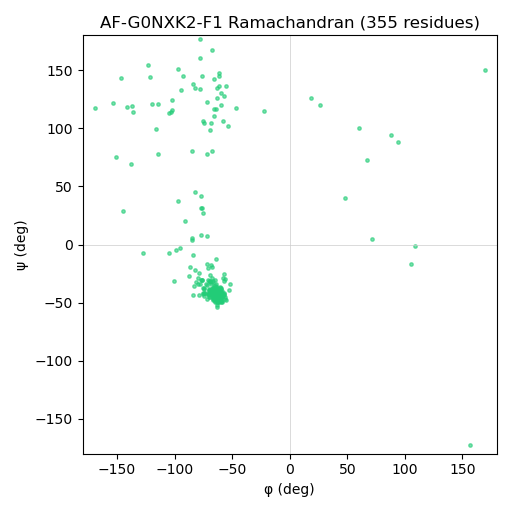ATOM 2306 O O . PRO A 1 290 ? -41.183 29.471 -35.222 1.00 75.88 290 PRO A O 1
ATOM 2309 N N . GLY A 1 291 ? -41.456 29.995 -33.062 1.00 67.00 291 GLY A N 1
ATOM 2310 C CA . GLY A 1 291 ? -42.927 29.921 -33.066 1.00 67.00 291 GLY A CA 1
ATOM 2311 C C . GLY A 1 291 ? -43.512 28.698 -32.349 1.00 67.00 291 GLY A C 1
ATOM 2312 O O . GLY A 1 291 ? -44.654 28.754 -31.909 1.00 67.00 291 GLY A O 1
ATOM 2313 N N . ALA A 1 292 ? -42.719 27.652 -32.078 1.00 65.75 292 ALA A N 1
ATOM 2314 C CA . ALA A 1 292 ? -43.158 26.433 -31.374 1.00 65.75 292 ALA A CA 1
ATOM 2315 C C . ALA A 1 292 ? -43.350 26.589 -29.841 1.00 65.75 292 ALA A C 1
ATOM 2317 O O . ALA A 1 292 ? -43.159 25.637 -29.086 1.00 65.75 292 ALA A O 1
ATOM 2318 N N . GLY A 1 293 ? -43.650 27.796 -29.345 1.00 63.75 293 GLY A N 1
ATOM 2319 C CA . GLY A 1 293 ? -43.961 28.049 -27.927 1.00 63.75 293 GLY A CA 1
ATOM 2320 C C . GLY A 1 293 ? -42.793 27.954 -26.925 1.00 63.75 293 GLY A C 1
ATOM 2321 O O . GLY A 1 293 ? -43.003 28.134 -25.728 1.00 63.75 293 GLY A O 1
ATOM 2322 N N . LYS A 1 294 ? -41.546 27.740 -27.369 1.00 63.62 294 LYS A N 1
ATOM 2323 C CA . LYS A 1 294 ? -40.345 27.518 -26.521 1.00 63.62 294 LYS A CA 1
ATOM 2324 C C . LYS A 1 294 ? -39.759 28.789 -25.884 1.00 63.62 294 LYS A C 1
ATOM 2326 O O . LYS A 1 294 ? -38.554 28.894 -25.688 1.00 63.62 294 LYS A O 1
ATOM 2331 N N . LYS A 1 295 ? -40.581 29.792 -25.567 1.00 47.59 295 LYS A N 1
ATOM 2332 C CA . LYS A 1 295 ? -40.101 31.147 -25.225 1.00 47.59 295 LYS A CA 1
ATOM 2333 C C . LYS A 1 295 ? -39.517 31.317 -23.813 1.00 47.59 295 LYS A C 1
ATOM 2335 O O . LYS A 1 295 ? -39.253 32.448 -23.421 1.00 47.59 295 LYS A O 1
ATOM 2340 N N . LYS A 1 296 ? -39.307 30.254 -23.028 1.00 51.69 296 LYS A N 1
ATOM 2341 C CA . LYS A 1 296 ? -38.674 30.369 -21.700 1.00 51.69 296 LYS A CA 1
ATOM 2342 C C . LYS A 1 296 ? -37.733 29.191 -21.431 1.00 51.69 296 LYS A C 1
ATOM 2344 O O . LYS A 1 296 ? -38.218 28.061 -21.377 1.00 51.69 296 LYS A O 1
ATOM 2349 N N . PRO A 1 297 ? -36.423 29.418 -21.225 1.00 44.97 297 PRO A N 1
ATOM 2350 C CA . 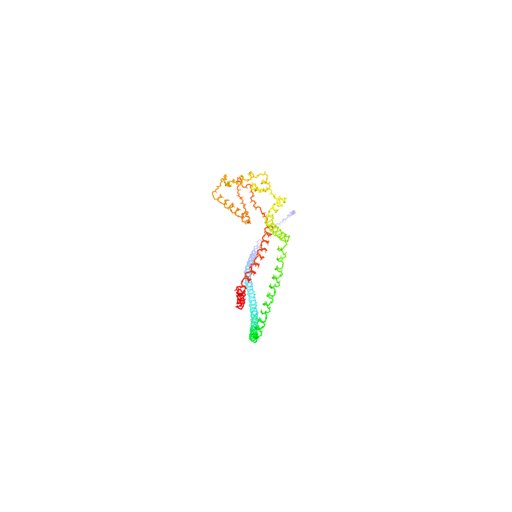PRO A 1 297 ? -35.556 28.389 -20.666 1.00 44.97 297 PRO A CA 1
ATOM 2351 C C . PRO A 1 297 ? -36.028 28.070 -19.239 1.00 44.97 297 PRO A C 1
ATOM 2353 O O . PRO A 1 297 ? -36.033 28.936 -18.366 1.00 44.97 297 PRO A O 1
ATOM 2356 N N . VAL A 1 298 ? -36.467 26.832 -18.996 1.00 51.66 298 VAL A N 1
ATOM 2357 C CA . VAL A 1 298 ? -36.844 26.356 -17.656 1.00 51.66 298 VAL A CA 1
ATOM 2358 C C . VAL A 1 298 ? -35.574 25.888 -16.952 1.00 51.66 298 VAL A C 1
ATOM 2360 O O . VAL A 1 298 ? -35.251 24.704 -16.917 1.00 51.66 298 VAL A O 1
ATOM 2363 N N . LEU A 1 299 ? -34.821 26.838 -16.402 1.00 44.44 299 LEU A N 1
ATOM 2364 C CA . LEU A 1 299 ? -33.773 26.530 -15.435 1.00 44.44 299 LEU A CA 1
ATOM 2365 C C . LEU A 1 299 ? -34.454 26.189 -14.104 1.00 44.44 299 LEU A C 1
ATOM 2367 O O . LEU A 1 299 ? -34.945 27.071 -13.400 1.00 44.44 299 LEU A O 1
ATOM 2371 N N . LEU A 1 300 ? -34.497 24.902 -13.750 1.00 49.72 300 LEU A N 1
ATOM 2372 C CA . LEU A 1 300 ? -34.813 24.465 -12.387 1.00 49.72 300 LEU A CA 1
ATOM 2373 C C . LEU A 1 300 ? -33.609 24.812 -11.502 1.00 49.72 300 LEU A C 1
ATOM 2375 O O . LEU A 1 300 ? -32.736 23.989 -11.239 1.00 49.72 300 LEU A O 1
ATOM 2379 N N . GLN A 1 301 ? -33.516 26.090 -11.139 1.00 42.03 301 GLN A N 1
ATOM 2380 C CA . GLN A 1 301 ? -32.343 26.659 -10.494 1.00 42.03 301 GLN A CA 1
ATOM 2381 C C . GLN A 1 301 ? -32.089 26.024 -9.119 1.00 42.03 301 GLN A C 1
ATOM 2383 O O . GLN A 1 301 ? -32.999 25.851 -8.303 1.00 42.03 301 GLN A O 1
ATOM 2388 N N . LYS A 1 302 ? -30.809 25.695 -8.892 1.00 45.59 302 LYS A N 1
ATOM 2389 C CA . LYS A 1 302 ? -30.221 25.194 -7.646 1.00 45.59 302 LYS A CA 1
ATOM 2390 C C . LYS A 1 302 ? -30.683 26.029 -6.450 1.00 45.59 302 LYS A C 1
ATOM 2392 O O . LYS A 1 302 ? -30.356 27.205 -6.338 1.00 45.59 302 LYS A O 1
ATOM 2397 N N . GLY A 1 303 ? -31.391 25.387 -5.528 1.00 41.59 303 GLY A N 1
ATOM 2398 C CA . GLY A 1 303 ? -31.615 25.890 -4.181 1.00 41.59 303 GLY A CA 1
ATOM 2399 C C . GLY A 1 303 ? -30.934 24.965 -3.182 1.00 41.59 303 GLY A C 1
ATOM 2400 O O . GLY A 1 303 ? -31.268 23.785 -3.126 1.00 41.59 303 GLY A O 1
ATOM 2401 N N . THR A 1 304 ? -30.015 25.532 -2.398 1.00 51.44 304 THR A N 1
ATOM 2402 C CA . THR A 1 304 ? -29.477 25.001 -1.133 1.00 51.44 304 THR A CA 1
ATOM 2403 C C . THR A 1 304 ? -28.634 23.721 -1.224 1.00 51.44 304 THR A C 1
ATOM 2405 O O . THR A 1 304 ? -29.077 22.664 -0.782 1.00 51.44 304 THR A O 1
ATOM 2408 N N . HIS A 1 305 ? -27.401 23.816 -1.737 1.00 47.25 305 HIS A N 1
ATOM 2409 C CA . HIS A 1 305 ? -26.369 22.804 -1.449 1.00 47.25 305 HIS A CA 1
ATOM 2410 C C . HIS A 1 305 ? -25.814 22.972 -0.023 1.00 47.25 305 HIS A C 1
ATOM 2412 O O . HIS A 1 305 ? -25.739 21.997 0.715 1.00 47.25 305 HIS A O 1
ATOM 2418 N N . GLU A 1 306 ? -25.543 24.203 0.424 1.00 46.88 306 GLU A N 1
ATOM 2419 C CA . GLU A 1 306 ? -24.880 24.424 1.721 1.00 46.88 306 GLU A CA 1
ATOM 2420 C C . GLU A 1 306 ? -25.750 24.080 2.937 1.00 46.88 306 GLU A C 1
ATOM 2422 O O . GLU A 1 306 ? -25.325 23.342 3.819 1.00 46.88 306 GLU A O 1
ATOM 2427 N N . LEU A 1 307 ? -27.017 24.507 2.951 1.00 49.97 307 LEU A N 1
ATOM 2428 C CA . LEU A 1 307 ? -27.963 24.157 4.024 1.00 49.97 307 LEU A CA 1
ATOM 2429 C C . LEU A 1 307 ? -28.327 22.662 4.042 1.00 49.97 307 LEU A C 1
ATOM 2431 O O . LEU A 1 307 ? -28.816 22.162 5.056 1.00 49.97 307 LEU A O 1
ATOM 2435 N N . ARG A 1 308 ? -28.117 21.947 2.928 1.00 53.56 308 ARG A N 1
ATOM 2436 C CA . ARG A 1 308 ? -28.368 20.507 2.839 1.00 53.56 308 ARG A CA 1
ATOM 2437 C C . ARG A 1 308 ? -27.173 19.710 3.356 1.00 53.56 308 ARG A C 1
ATOM 2439 O O . ARG A 1 308 ? -27.400 18.838 4.183 1.00 53.56 308 ARG A O 1
ATOM 2446 N N . CYS A 1 309 ? -25.945 20.101 3.000 1.00 49.97 309 CYS A N 1
ATOM 2447 C CA . CYS A 1 309 ? -24.729 19.576 3.626 1.00 49.97 309 CYS A CA 1
ATOM 2448 C C . CYS A 1 309 ? -24.758 19.777 5.141 1.00 49.97 309 CYS A C 1
ATOM 2450 O O . CYS A 1 309 ? -24.543 18.821 5.867 1.00 49.97 309 CYS A O 1
ATOM 2452 N N . LEU A 1 310 ? -25.114 20.969 5.631 1.00 55.06 310 LEU A N 1
ATOM 2453 C CA . LEU A 1 310 ? -25.213 21.226 7.073 1.00 55.06 310 LEU A CA 1
ATOM 2454 C C . LEU A 1 310 ? -26.266 20.342 7.753 1.00 55.06 310 LEU A C 1
ATOM 2456 O O . LEU A 1 310 ? -26.009 19.789 8.815 1.00 55.06 310 LEU A O 1
ATOM 2460 N N . ARG A 1 311 ? -27.436 20.154 7.132 1.00 59.38 311 ARG A N 1
ATOM 2461 C CA . ARG A 1 311 ? -28.477 19.263 7.662 1.00 59.38 311 ARG A CA 1
ATOM 2462 C C . ARG A 1 311 ? -28.056 17.791 7.634 1.00 59.38 311 ARG A C 1
ATOM 2464 O O . ARG A 1 311 ? -28.347 17.081 8.588 1.00 59.38 311 ARG A O 1
ATOM 2471 N N . GLU A 1 312 ? -27.428 17.330 6.559 1.00 64.31 312 GLU A N 1
ATOM 2472 C CA . GLU A 1 312 ? -26.955 15.948 6.421 1.00 64.31 312 GLU A CA 1
ATOM 2473 C C . GLU A 1 312 ? -25.810 15.666 7.395 1.00 64.31 312 GLU A C 1
ATOM 2475 O O . GLU A 1 312 ? -25.853 14.655 8.083 1.00 64.31 312 GLU A O 1
ATOM 2480 N N . TYR A 1 313 ? -24.869 16.598 7.565 1.00 70.00 313 TYR A N 1
ATOM 2481 C CA . TYR A 1 313 ? -23.776 16.478 8.533 1.00 70.00 313 TYR A CA 1
ATOM 2482 C C . TYR A 1 313 ? -24.295 16.413 9.974 1.00 70.00 313 TYR A C 1
ATOM 2484 O O . TYR A 1 313 ? -23.858 15.580 10.763 1.00 70.00 313 TYR A O 1
ATOM 2492 N N . LEU A 1 314 ? -25.280 17.253 10.313 1.00 68.25 314 LEU A N 1
ATOM 2493 C CA . LEU A 1 314 ? -25.859 17.295 11.657 1.00 68.25 314 LEU A CA 1
ATOM 2494 C C . LEU A 1 314 ? -26.745 16.071 11.942 1.00 68.25 314 LEU A C 1
ATOM 2496 O O . LEU A 1 314 ? -26.761 15.576 13.066 1.00 68.25 314 LEU A O 1
ATOM 2500 N N . MET A 1 315 ? -27.443 15.547 10.928 1.00 69.88 315 MET A N 1
ATOM 2501 C CA . MET A 1 315 ? -28.204 14.297 11.038 1.00 69.88 315 MET A CA 1
ATOM 2502 C C . MET A 1 315 ? -27.287 13.075 11.144 1.00 69.88 315 MET A C 1
ATOM 2504 O O . MET A 1 315 ? -27.538 12.236 11.998 1.00 69.88 315 MET A O 1
ATOM 2508 N N . LEU A 1 316 ? -26.207 13.003 10.359 1.00 70.94 316 LEU A N 1
ATOM 2509 C CA . LEU A 1 316 ? -25.216 11.923 10.437 1.00 70.94 316 LEU A CA 1
ATOM 2510 C C . LEU A 1 316 ? -24.491 11.916 11.786 1.00 70.94 316 LEU A C 1
ATOM 2512 O O . LEU A 1 316 ? -24.298 10.855 12.371 1.00 70.94 316 LEU A O 1
ATOM 2516 N N . ALA A 1 317 ? -24.144 13.089 12.322 1.00 70.31 317 ALA A N 1
ATOM 2517 C CA . ALA A 1 317 ? -23.553 13.195 13.653 1.00 70.31 317 ALA A CA 1
ATOM 2518 C C . ALA A 1 317 ? -24.518 12.702 14.747 1.00 70.31 317 ALA A C 1
ATOM 2520 O O . ALA A 1 317 ? -24.119 11.949 15.634 1.00 70.31 317 ALA A O 1
ATOM 2521 N N . LEU A 1 318 ? -25.800 13.073 14.667 1.00 70.12 318 LEU A N 1
ATOM 2522 C CA . LEU A 1 318 ? -26.821 12.603 15.608 1.00 70.12 318 LEU A CA 1
ATOM 2523 C C . LEU A 1 318 ? -27.113 11.102 15.460 1.00 70.12 318 LEU A C 1
ATOM 2525 O O . LEU A 1 318 ? -27.287 10.419 16.469 1.00 70.12 318 LEU A O 1
ATOM 2529 N N . GLU A 1 319 ? -27.135 10.572 14.236 1.00 77.00 319 GLU A N 1
ATOM 2530 C CA . GLU A 1 319 ? -27.287 9.137 13.976 1.00 77.00 319 GLU A CA 1
ATOM 2531 C C . GLU A 1 319 ? -26.089 8.337 14.496 1.00 77.00 319 GLU A C 1
ATOM 2533 O O . GLU A 1 319 ? -26.296 7.299 15.119 1.00 77.00 319 GLU A O 1
ATOM 2538 N N . ALA A 1 320 ? -24.860 8.839 14.348 1.00 73.75 320 ALA A N 1
ATOM 2539 C CA . ALA A 1 320 ? -23.662 8.204 14.897 1.00 73.75 320 ALA A CA 1
ATOM 2540 C C . ALA A 1 320 ? -23.682 8.158 16.436 1.00 73.75 320 ALA A C 1
ATOM 2542 O O . ALA A 1 320 ? -23.383 7.123 17.032 1.00 73.75 320 ALA A O 1
ATOM 2543 N N . ILE A 1 321 ? -24.104 9.247 17.089 1.00 75.88 321 ILE A N 1
ATOM 2544 C CA . ILE A 1 321 ? -24.259 9.296 18.553 1.00 75.88 321 ILE A CA 1
ATOM 2545 C C . ILE A 1 321 ? -25.324 8.292 19.015 1.00 75.88 321 ILE A C 1
ATOM 2547 O O . ILE A 1 321 ? -25.099 7.527 19.955 1.00 75.88 321 ILE A O 1
ATOM 2551 N N . MET A 1 322 ? -26.469 8.251 18.330 1.00 75.81 322 MET A N 1
ATOM 2552 C CA . MET A 1 322 ? -27.551 7.307 18.621 1.00 75.81 322 MET A CA 1
ATOM 2553 C C . MET A 1 322 ? -27.126 5.852 18.387 1.00 75.81 322 MET A C 1
ATOM 2555 O O . MET A 1 322 ? -27.490 4.977 19.172 1.00 75.81 322 MET A O 1
ATOM 2559 N N . HIS A 1 323 ? -26.337 5.583 17.344 1.00 77.00 323 HIS A N 1
ATOM 2560 C CA . HIS A 1 323 ? -25.837 4.245 17.038 1.00 77.00 323 HIS A CA 1
ATOM 2561 C C . HIS A 1 323 ? -24.837 3.765 18.095 1.00 77.00 323 HIS A C 1
ATOM 2563 O O . HIS A 1 323 ? -24.982 2.646 18.585 1.00 77.00 323 HIS A O 1
ATOM 2569 N N . ASN A 1 324 ? -23.896 4.614 18.523 1.00 78.19 324 ASN A N 1
ATOM 2570 C CA . ASN A 1 324 ? -22.972 4.290 19.616 1.00 78.19 324 ASN A CA 1
ATOM 2571 C C . ASN A 1 324 ? -23.710 4.021 20.931 1.00 78.19 324 ASN A C 1
ATOM 2573 O O . ASN A 1 324 ? -23.392 3.072 21.647 1.00 78.19 324 ASN A O 1
ATOM 2577 N N . HIS A 1 325 ? -24.732 4.821 21.242 1.00 79.12 325 HIS A N 1
ATOM 2578 C CA . HIS A 1 325 ? -25.543 4.595 22.434 1.00 79.12 325 HIS A CA 1
ATOM 2579 C C . HIS A 1 325 ? -26.318 3.271 22.351 1.00 79.12 325 HIS A C 1
ATOM 2581 O O . HIS A 1 325 ? -26.387 2.522 23.324 1.00 79.12 325 HIS A O 1
ATOM 2587 N N . ARG A 1 326 ? -26.855 2.936 21.173 1.00 79.69 326 ARG A N 1
ATOM 2588 C CA . ARG A 1 326 ? -27.552 1.667 20.942 1.00 79.69 326 ARG A CA 1
ATOM 2589 C C . ARG A 1 326 ? -26.617 0.466 21.070 1.00 79.69 326 ARG A C 1
ATOM 2591 O O . ARG A 1 326 ? -27.015 -0.522 21.677 1.00 79.69 326 ARG A O 1
ATOM 2598 N N . GLU A 1 327 ? -25.396 0.545 20.547 1.00 78.38 327 GLU A N 1
ATOM 2599 C CA . GLU A 1 327 ? -24.405 -0.527 20.701 1.00 78.38 327 GLU A CA 1
ATOM 2600 C C . GLU A 1 327 ? -23.979 -0.712 22.155 1.00 78.38 327 GLU A C 1
ATOM 2602 O O . GLU A 1 327 ? -23.934 -1.845 22.628 1.00 78.38 327 GLU A O 1
ATOM 2607 N N . MET A 1 328 ? -23.766 0.381 22.897 1.00 76.12 328 MET A N 1
ATOM 2608 C CA . MET A 1 328 ? -23.535 0.303 24.342 1.00 76.12 328 MET A CA 1
ATOM 2609 C C . MET A 1 328 ? -24.680 -0.413 25.061 1.00 76.12 328 MET A C 1
ATOM 2611 O O . MET A 1 328 ? -24.428 -1.298 25.875 1.00 76.12 328 MET A O 1
ATOM 2615 N N . MET A 1 329 ? -25.932 -0.086 24.735 1.00 75.62 329 MET A N 1
ATOM 2616 C CA . MET A 1 329 ? -27.096 -0.723 25.356 1.00 75.62 329 MET A CA 1
ATOM 2617 C C . MET A 1 329 ? -27.230 -2.198 24.962 1.00 75.62 329 MET A C 1
ATOM 2619 O O . MET A 1 329 ? -27.550 -3.028 25.806 1.00 75.62 329 MET A O 1
ATOM 2623 N N . VAL A 1 330 ? -26.944 -2.561 23.708 1.00 80.44 330 VAL A N 1
ATOM 2624 C CA . VAL A 1 330 ? -26.962 -3.964 23.261 1.00 80.44 330 VAL A CA 1
ATOM 2625 C C . VAL A 1 330 ? -25.848 -4.767 23.929 1.00 80.44 330 VAL A C 1
ATOM 2627 O O . VAL A 1 330 ? -26.105 -5.883 24.375 1.00 80.44 330 VAL A O 1
ATOM 2630 N N . ASN A 1 331 ? -24.641 -4.212 24.047 1.00 77.00 331 ASN A N 1
ATOM 2631 C CA . ASN A 1 331 ? -23.538 -4.862 24.750 1.00 77.00 331 ASN A CA 1
ATOM 2632 C C . ASN A 1 331 ? -23.843 -5.012 26.240 1.00 77.00 331 ASN A C 1
ATOM 2634 O O . ASN A 1 331 ? -23.632 -6.088 26.784 1.00 77.00 331 ASN A O 1
ATOM 2638 N N . TYR A 1 332 ? -24.427 -3.992 26.872 1.00 74.88 332 TYR A N 1
ATOM 2639 C CA . TYR A 1 332 ? -24.888 -4.067 28.258 1.00 74.88 332 TYR A CA 1
ATOM 2640 C C . TYR A 1 332 ? -25.965 -5.145 28.461 1.00 74.88 332 TYR A C 1
ATOM 2642 O O . TYR A 1 332 ? -25.937 -5.895 29.431 1.00 74.88 332 TYR A O 1
ATOM 2650 N N . VAL A 1 333 ? -26.910 -5.281 27.528 1.00 75.19 333 VAL A N 1
ATOM 2651 C CA . VAL A 1 333 ? -27.937 -6.333 27.596 1.00 75.19 333 VAL A CA 1
ATOM 2652 C C . VAL A 1 333 ? -27.338 -7.722 27.347 1.00 75.19 333 VAL A C 1
ATOM 2654 O O . VAL A 1 333 ? -27.734 -8.680 28.009 1.00 75.19 333 VAL A O 1
ATOM 2657 N N . LYS A 1 334 ? -26.378 -7.856 26.423 1.00 72.88 334 LYS A N 1
ATOM 2658 C CA . LYS A 1 334 ? -25.684 -9.127 26.163 1.00 72.88 334 LYS A CA 1
ATOM 2659 C C . LYS A 1 334 ? -24.854 -9.579 27.361 1.00 72.88 334 LYS A C 1
ATOM 2661 O O . LYS A 1 334 ? -24.984 -10.735 27.747 1.00 72.88 334 LYS A O 1
ATOM 2666 N N . THR A 1 335 ? -24.097 -8.685 27.998 1.00 70.00 335 THR A N 1
ATOM 2667 C CA . 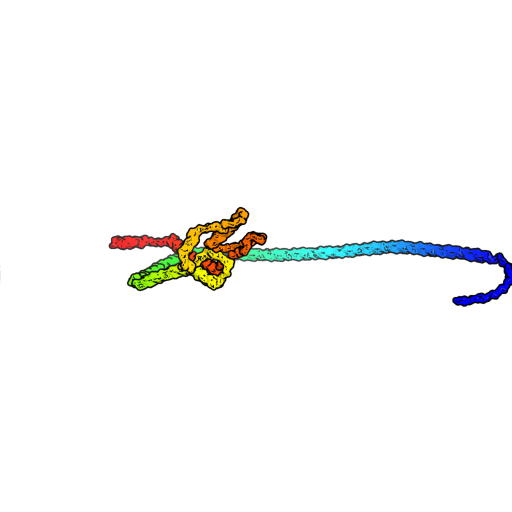THR A 1 335 ? -23.317 -9.026 29.201 1.00 70.00 335 THR A CA 1
ATOM 2668 C C . THR A 1 335 ? -24.215 -9.474 30.353 1.00 70.00 335 THR A C 1
ATOM 2670 O O . THR A 1 335 ? -2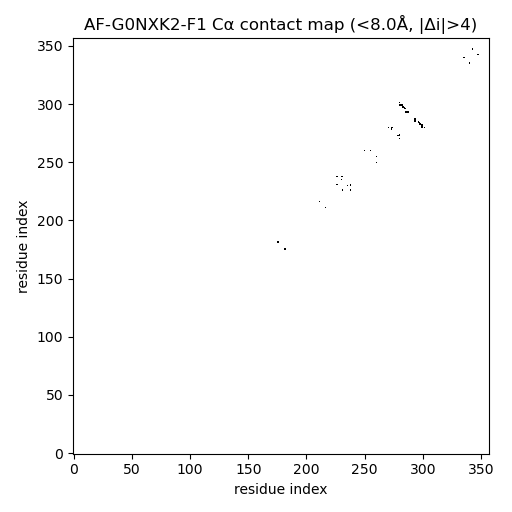3.907 -10.457 31.020 1.00 70.00 335 THR A O 1
ATOM 2673 N N . VAL A 1 336 ? -25.378 -8.840 30.535 1.00 68.19 336 VAL A N 1
ATOM 2674 C CA . VAL A 1 336 ? -26.384 -9.263 31.528 1.00 68.19 336 VAL A CA 1
ATOM 2675 C C . VAL A 1 336 ? -27.035 -10.612 31.175 1.00 68.19 336 VAL A C 1
ATOM 2677 O O . VAL A 1 336 ? -27.447 -11.347 32.071 1.00 68.19 336 VAL A O 1
ATOM 2680 N N . ARG A 1 337 ? -27.135 -10.963 29.885 1.00 63.44 337 ARG A N 1
ATOM 2681 C CA . ARG A 1 337 ? -27.727 -12.231 29.420 1.00 63.44 337 ARG A CA 1
ATOM 2682 C C . ARG A 1 337 ? -26.749 -13.408 29.465 1.00 63.44 337 ARG A C 1
ATOM 2684 O O . ARG A 1 337 ? -27.179 -14.523 29.734 1.00 63.44 337 ARG A O 1
ATOM 2691 N N . GLU A 1 338 ? -25.471 -13.169 29.182 1.00 66.00 338 GLU A N 1
ATOM 2692 C CA . GLU A 1 338 ? -24.400 -14.178 29.218 1.00 66.00 338 GLU A CA 1
ATOM 2693 C C . GLU A 1 338 ? -23.958 -14.498 30.652 1.00 66.00 338 GLU A C 1
ATOM 2695 O O . GLU A 1 338 ? -23.619 -15.641 30.951 1.00 66.00 338 GLU A O 1
ATOM 2700 N N . GLN A 1 339 ? -24.043 -13.522 31.560 1.00 59.78 339 GLN A N 1
ATOM 2701 C CA . GLN A 1 339 ? -23.931 -13.728 33.001 1.00 59.78 339 GLN A CA 1
ATOM 2702 C C . GLN A 1 339 ? -25.267 -13.390 33.675 1.00 59.78 339 GLN A C 1
ATOM 2704 O O . GLN A 1 339 ? -25.401 -12.310 34.264 1.00 59.78 339 GLN A O 1
ATOM 2709 N N . PRO A 1 340 ? -26.280 -14.281 33.621 1.00 52.97 340 PRO A N 1
ATOM 2710 C CA . PRO A 1 340 ? -27.452 -14.097 34.460 1.00 52.97 340 PRO A CA 1
ATOM 2711 C C . PRO A 1 340 ? -26.959 -14.035 35.906 1.00 52.97 340 PRO A C 1
ATOM 2713 O O . PRO A 1 340 ? -26.193 -14.901 36.334 1.00 52.97 340 PRO A O 1
ATOM 2716 N N . ARG A 1 341 ? -27.353 -12.994 36.651 1.00 56.75 341 ARG A N 1
ATOM 2717 C CA . ARG A 1 341 ? -27.051 -12.898 38.083 1.00 56.75 341 ARG A CA 1
ATOM 2718 C C . ARG A 1 341 ? -27.556 -14.180 38.742 1.00 56.75 341 ARG A C 1
ATOM 2720 O O . ARG A 1 341 ? -28.756 -14.326 38.952 1.00 56.75 341 ARG A O 1
ATOM 2727 N N . GLN A 1 342 ? -26.655 -15.111 39.044 1.00 57.59 342 GLN A N 1
ATOM 2728 C CA . GLN A 1 342 ? -26.971 -16.246 39.894 1.00 57.59 342 GLN A CA 1
ATOM 2729 C C . GLN A 1 342 ? -27.178 -15.658 41.284 1.00 57.59 342 GLN A C 1
ATOM 2731 O O . GLN A 1 342 ? -26.219 -15.300 41.967 1.00 57.59 342 GLN A O 1
ATOM 2736 N N . ILE A 1 343 ? -28.438 -15.446 41.654 1.00 59.84 343 ILE A N 1
ATOM 2737 C CA . ILE A 1 343 ? -28.791 -15.121 43.030 1.00 59.84 343 ILE A CA 1
ATOM 2738 C C . ILE A 1 343 ? -28.440 -16.385 43.825 1.00 59.84 343 ILE A C 1
ATOM 2740 O O . ILE A 1 343 ? -28.996 -17.443 43.523 1.00 59.84 343 ILE A O 1
ATOM 2744 N N . PRO A 1 344 ? -27.486 -16.336 44.770 1.00 65.19 344 PRO A N 1
ATOM 2745 C CA . PRO A 1 344 ? -27.160 -17.512 45.563 1.00 65.19 344 PRO A CA 1
ATOM 2746 C C . PRO A 1 344 ? -28.408 -17.934 46.349 1.00 65.19 344 PRO A C 1
ATOM 2748 O O . PRO A 1 344 ? -29.098 -17.075 46.899 1.00 65.19 344 PRO A O 1
ATOM 2751 N N . GLN A 1 345 ? -28.707 -19.238 46.393 1.00 65.06 345 GLN A N 1
ATOM 2752 C CA . GLN A 1 345 ? -29.916 -19.779 47.043 1.00 65.06 345 GLN A CA 1
ATOM 2753 C C . GLN A 1 345 ? -30.075 -19.281 48.490 1.00 65.06 345 GLN A C 1
ATOM 2755 O O . GLN A 1 345 ? -31.171 -18.903 48.879 1.00 65.06 345 GLN A O 1
ATOM 2760 N N . SER A 1 346 ? -28.972 -19.069 49.214 1.00 71.12 346 SER A N 1
ATOM 2761 C CA . SER A 1 346 ? -28.965 -18.481 50.563 1.00 71.12 346 SER A CA 1
ATOM 2762 C C . SER A 1 346 ? -29.587 -17.078 50.665 1.00 71.12 346 SER A C 1
ATOM 2764 O O . SER A 1 346 ? -30.125 -16.697 51.704 1.00 71.12 346 SER A O 1
ATOM 2766 N N . SER A 1 347 ? -29.532 -16.279 49.595 1.00 71.38 347 SER A N 1
ATOM 2767 C CA . SER A 1 347 ? -30.183 -14.962 49.538 1.00 71.38 347 SER A CA 1
ATOM 2768 C C . SER A 1 347 ? -31.685 -15.062 49.272 1.00 71.38 347 SER A C 1
ATOM 2770 O O . SER A 1 347 ? -32.424 -14.155 49.638 1.00 71.38 347 SER A O 1
ATOM 2772 N N . ILE A 1 348 ? -32.139 -16.154 48.653 1.00 67.38 348 ILE A N 1
ATOM 2773 C CA . ILE A 1 348 ? -33.561 -16.455 48.454 1.00 67.38 348 ILE A CA 1
ATOM 2774 C C . ILE A 1 348 ? -34.139 -17.020 49.755 1.00 67.38 348 ILE A C 1
ATOM 2776 O O . ILE A 1 348 ? -35.187 -16.560 50.198 1.00 67.38 348 ILE A O 1
ATOM 2780 N N . ASP A 1 349 ? -33.409 -17.923 50.410 1.00 73.62 349 ASP A N 1
ATOM 2781 C CA . ASP A 1 349 ? -33.813 -18.542 51.675 1.00 73.62 349 ASP A CA 1
ATOM 2782 C C . ASP A 1 349 ? -33.905 -17.503 52.801 1.00 73.62 349 ASP A C 1
ATOM 2784 O O . ASP A 1 349 ? -34.921 -17.423 53.482 1.00 73.62 349 ASP A O 1
ATOM 2788 N N . SER A 1 350 ? -32.915 -16.609 52.925 1.00 75.31 350 SER A N 1
ATOM 2789 C CA . SER A 1 350 ? -32.960 -15.513 53.911 1.00 75.31 350 SER A CA 1
ATOM 2790 C C . SER A 1 350 ? -34.015 -14.442 53.605 1.00 75.31 350 SER A C 1
ATOM 2792 O O . SER A 1 350 ? -34.499 -13.776 54.520 1.00 75.31 350 SER A O 1
ATOM 2794 N N . ALA A 1 351 ? -34.393 -14.256 52.336 1.00 73.31 351 ALA A N 1
ATOM 2795 C CA . ALA A 1 351 ? -35.503 -13.380 51.966 1.00 73.31 351 ALA A CA 1
ATOM 2796 C C . ALA A 1 351 ? -36.866 -14.026 52.271 1.00 73.31 351 ALA A C 1
ATOM 2798 O O . ALA A 1 351 ? -37.770 -13.333 52.729 1.00 73.31 351 ALA A O 1
ATOM 2799 N N . MET A 1 352 ? -36.999 -15.341 52.065 1.00 72.88 352 MET A N 1
ATOM 2800 C CA . MET A 1 352 ? -38.182 -16.129 52.434 1.00 72.88 352 MET A CA 1
ATOM 2801 C C . MET A 1 352 ? -38.363 -16.201 53.954 1.00 72.88 352 MET A C 1
ATOM 2803 O O . MET A 1 352 ? -39.478 -16.060 54.446 1.00 72.88 352 MET A O 1
ATOM 2807 N N . GLU A 1 353 ? -37.276 -16.353 54.709 1.00 72.75 353 GLU A N 1
ATOM 2808 C CA . GLU A 1 353 ? -37.302 -16.388 56.174 1.00 72.75 353 GLU A CA 1
ATOM 2809 C C . GLU A 1 353 ? -37.752 -15.041 56.765 1.00 72.75 353 GLU A C 1
ATOM 2811 O O . GLU A 1 353 ? -38.599 -15.018 57.651 1.00 72.75 353 GLU A O 1
ATOM 2816 N N . ARG A 1 354 ? -37.295 -13.914 56.195 1.00 74.12 354 ARG A N 1
ATOM 2817 C CA . ARG A 1 354 ? -37.749 -12.560 56.579 1.00 74.12 354 ARG A CA 1
ATOM 2818 C C . ARG A 1 354 ? -39.174 -12.216 56.149 1.00 74.12 354 ARG A C 1
ATOM 2820 O O . ARG A 1 354 ? -39.723 -11.251 56.660 1.00 74.12 354 ARG A O 1
ATOM 2827 N N . ALA A 1 355 ? -39.737 -12.921 55.171 1.00 68.12 355 ALA A N 1
ATOM 2828 C CA . ALA A 1 355 ? -41.115 -12.708 54.728 1.00 68.12 355 ALA A CA 1
ATOM 2829 C C . ALA A 1 355 ? -42.130 -13.510 55.562 1.00 68.12 355 ALA A C 1
ATOM 2831 O O . ALA A 1 355 ? -43.315 -13.188 55.548 1.00 68.12 355 ALA A O 1
ATOM 2832 N N . ASN A 1 356 ? -41.665 -14.547 56.268 1.00 61.41 356 ASN A N 1
ATOM 2833 C CA . ASN A 1 356 ? -42.475 -15.393 57.148 1.00 61.41 356 ASN A CA 1
ATOM 2834 C C . ASN A 1 356 ? -42.435 -14.954 58.626 1.00 61.41 356 ASN A C 1
ATOM 2836 O O . ASN A 1 356 ? -43.118 -15.558 59.454 1.00 61.41 356 ASN A O 1
ATOM 2840 N N . THR A 1 357 ? -41.652 -13.921 58.945 1.00 51.53 357 THR A N 1
ATOM 2841 C CA . THR A 1 357 ? -41.675 -13.157 60.205 1.00 51.53 357 THR A CA 1
ATOM 2842 C C . THR A 1 357 ? -42.391 -11.840 59.987 1.00 51.53 357 THR A C 1
ATOM 2844 O O . THR A 1 357 ? -43.198 -11.453 60.859 1.00 51.53 357 THR A O 1
#